Protein AF-A0A166NE15-F1 (afdb_monomer_lite)

Foldseek 3Di:
DDDDDDDDDDDPPPDPDDPPPPDDDPDDQQDADLDLFDDPSFDWDWGWQFDPDLPPQPDGPPVVVVVVVVVVCVVVVVLVVLLVVLVLLLQLLVVQVLVVCLQPQQFHFPDDDDPVCVCPVDPSSVVSVVLSVVLVVLVPRQWDKDWDWDWDDDPVRDTDDTGTTGIMIIGGDSSVVVSVVSSVVSVVVSVVSNPDDDDFDDDGCSPVVVVVVQQAPDDDSGWHWAWDDADPNATEIGIDNHHDPHHHDPPGHHDGDDPPVPPPPPDDDDD

pLDDT: mean 76.81, std 18.55, range [29.78, 95.56]

Radius of gyration: 33.88 Å; chains: 1; bounding box: 84×70×116 Å

Organism: NCBI:txid1759441

Structure (mmCIF, N/CA/C/O backbone):
data_AF-A0A166NE15-F1
#
_entry.id   AF-A0A166NE15-F1
#
loop_
_atom_site.group_PDB
_atom_site.id
_atom_site.type_symbol
_atom_site.label_atom_id
_atom_site.label_alt_id
_atom_site.label_comp_id
_atom_site.label_asym_id
_atom_site.label_entity_id
_atom_site.label_seq_id
_atom_site.pdbx_PDB_ins_code
_atom_site.Cartn_x
_atom_site.Cartn_y
_atom_site.Cartn_z
_atom_site.occupancy
_atom_site.B_iso_or_equiv
_atom_site.auth_seq_id
_atom_site.auth_comp_id
_atom_site.auth_asym_id
_atom_site.auth_atom_id
_atom_site.pdbx_PDB_model_num
ATOM 1 N N . MET A 1 1 ? 1.173 53.108 -58.299 1.00 41.22 1 MET A N 1
ATOM 2 C CA . MET A 1 1 ? 0.459 51.837 -58.051 1.00 41.22 1 MET A CA 1
ATOM 3 C C . MET A 1 1 ? 1.493 50.779 -57.718 1.00 41.22 1 MET A C 1
ATOM 5 O O . MET A 1 1 ? 2.132 50.255 -58.617 1.00 41.22 1 MET A O 1
ATOM 9 N N . GLY A 1 2 ? 1.741 50.571 -56.426 1.00 39.44 2 GLY A N 1
ATOM 10 C CA . GLY A 1 2 ? 2.617 49.519 -55.922 1.00 39.44 2 GLY A CA 1
ATOM 11 C C . GLY A 1 2 ? 1.769 48.364 -55.406 1.00 39.44 2 GLY A C 1
ATOM 12 O O . GLY A 1 2 ? 0.784 48.594 -54.709 1.00 39.44 2 GLY A O 1
ATOM 13 N N . CYS A 1 3 ? 2.145 47.138 -55.751 1.00 30.44 3 CYS A N 1
ATOM 14 C CA . CYS A 1 3 ? 1.613 45.934 -55.133 1.00 30.44 3 CYS A CA 1
ATOM 15 C C . CYS A 1 3 ? 2.811 45.075 -54.717 1.00 30.44 3 CYS A C 1
ATOM 17 O O . CYS A 1 3 ? 3.467 44.448 -55.545 1.00 30.44 3 CYS A O 1
ATOM 19 N N . HIS A 1 4 ? 3.150 45.146 -53.430 1.00 31.39 4 HIS A N 1
ATOM 20 C CA . HIS A 1 4 ? 4.149 44.294 -52.800 1.00 31.39 4 HIS A CA 1
ATOM 21 C C . HIS A 1 4 ? 3.554 42.897 -52.608 1.00 31.39 4 HIS A C 1
ATOM 23 O O . HIS A 1 4 ? 2.644 42.717 -51.802 1.00 31.39 4 HIS A O 1
ATOM 29 N N . HIS A 1 5 ? 4.091 41.900 -53.308 1.00 32.03 5 HIS A N 1
ATOM 30 C CA . HIS A 1 5 ? 3.808 40.500 -53.011 1.00 32.03 5 HIS A CA 1
ATOM 31 C C . HIS A 1 5 ? 4.787 40.021 -51.929 1.00 32.03 5 HIS A C 1
ATOM 33 O O . HIS A 1 5 ? 5.931 39.665 -52.208 1.00 32.03 5 HIS A O 1
ATOM 39 N N . LEU A 1 6 ? 4.340 40.046 -50.672 1.00 31.11 6 LEU A N 1
ATOM 40 C CA . LEU A 1 6 ? 5.010 39.380 -49.556 1.00 31.11 6 LEU A CA 1
ATOM 41 C C . LEU A 1 6 ? 4.942 37.864 -49.781 1.00 31.11 6 LEU A C 1
ATOM 43 O O . LEU A 1 6 ? 3.868 37.268 -49.711 1.00 31.11 6 LEU A O 1
ATOM 47 N N . ARG A 1 7 ? 6.083 37.234 -50.068 1.00 29.78 7 ARG A N 1
ATOM 48 C CA . ARG A 1 7 ? 6.221 35.774 -50.061 1.00 29.78 7 ARG A CA 1
ATOM 49 C C . ARG A 1 7 ? 6.724 35.372 -48.674 1.00 29.78 7 ARG A C 1
ATOM 51 O O . ARG A 1 7 ? 7.887 35.585 -48.352 1.00 29.78 7 ARG A O 1
ATOM 58 N N . VAL A 1 8 ? 5.830 34.834 -47.847 1.00 32.28 8 VAL A N 1
ATOM 59 C CA . VAL A 1 8 ? 6.178 34.223 -46.558 1.00 32.28 8 VAL A CA 1
ATOM 60 C C . VAL A 1 8 ? 7.017 32.980 -46.843 1.00 32.28 8 VAL A C 1
ATOM 62 O O . VAL A 1 8 ? 6.556 32.038 -47.486 1.00 32.28 8 VAL A O 1
ATOM 65 N N . GLN A 1 9 ? 8.274 33.004 -46.411 1.00 31.03 9 GLN A N 1
ATOM 66 C CA . GLN A 1 9 ? 9.197 31.884 -46.511 1.00 31.03 9 GLN A CA 1
ATOM 67 C C . GLN A 1 9 ? 9.068 31.076 -45.216 1.00 31.03 9 GLN A C 1
ATOM 69 O O . GLN A 1 9 ? 9.562 31.487 -44.169 1.00 31.03 9 GLN A O 1
ATOM 74 N N . TYR A 1 10 ? 8.345 29.956 -45.259 1.00 31.34 10 TYR A N 1
ATOM 75 C CA .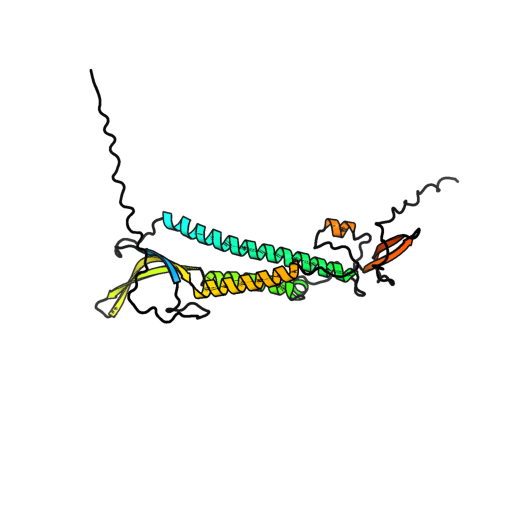 TYR A 1 10 ? 8.343 29.014 -44.141 1.00 31.34 10 TYR A CA 1
ATOM 76 C C . TYR A 1 10 ? 9.714 28.321 -44.076 1.00 31.34 10 TYR A C 1
ATOM 78 O O . TYR A 1 10 ? 10.215 27.895 -45.123 1.00 31.34 10 TYR A O 1
ATOM 86 N N . PRO A 1 11 ? 10.343 28.193 -42.893 1.00 34.75 11 PRO A N 1
ATOM 87 C CA . PRO A 1 11 ? 11.528 27.361 -42.761 1.00 34.75 11 PRO A CA 1
ATOM 88 C C . PRO A 1 11 ? 11.160 25.901 -43.072 1.00 34.75 11 PRO A C 1
ATOM 90 O O . PRO A 1 11 ? 10.039 25.476 -42.772 1.00 34.75 11 PRO A O 1
ATOM 93 N N . PRO A 1 12 ? 12.074 25.119 -43.670 1.00 33.84 12 PRO A N 1
ATOM 94 C CA . PRO A 1 12 ? 11.832 23.707 -43.911 1.00 33.84 12 PRO A CA 1
ATOM 95 C C . PRO A 1 12 ? 11.598 23.012 -42.569 1.00 33.84 12 PRO A C 1
ATOM 97 O O . PRO A 1 12 ? 12.418 23.093 -41.653 1.00 33.84 12 PRO A O 1
ATOM 100 N N . PHE A 1 13 ? 10.445 22.356 -42.467 1.00 37.16 13 PHE A N 1
ATOM 101 C CA . PHE A 1 13 ? 10.088 21.465 -41.375 1.00 37.16 13 PHE A CA 1
ATOM 102 C C . PHE A 1 13 ? 11.141 20.351 -41.345 1.00 37.16 13 PHE A C 1
ATOM 104 O O . PHE A 1 13 ? 11.135 19.460 -42.192 1.00 37.16 13 PHE A O 1
ATOM 111 N N . LYS A 1 14 ? 12.120 20.474 -40.442 1.00 41.56 14 LYS A N 1
ATOM 112 C CA . LYS A 1 14 ? 13.191 19.493 -40.271 1.00 41.56 14 LYS A CA 1
ATOM 113 C C . LYS A 1 14 ? 12.556 18.164 -39.879 1.00 41.56 14 LYS A C 1
ATOM 115 O O . LYS A 1 14 ? 11.815 18.095 -38.900 1.00 41.56 14 LYS A O 1
ATOM 120 N N . ASP A 1 15 ? 12.856 17.148 -40.676 1.00 40.56 15 ASP A N 1
ATOM 121 C CA . ASP A 1 15 ? 12.434 15.764 -40.534 1.00 40.56 15 ASP A CA 1
ATOM 122 C C . ASP A 1 15 ? 12.507 15.265 -39.083 1.00 40.56 15 ASP A C 1
ATOM 124 O O . ASP A 1 15 ? 13.563 14.883 -38.582 1.00 40.56 15 ASP A O 1
ATOM 128 N N . ILE A 1 16 ? 11.352 15.178 -38.421 1.00 40.50 16 ILE A N 1
ATOM 129 C CA . ILE A 1 16 ? 11.149 14.258 -37.299 1.00 40.50 16 ILE A CA 1
ATOM 130 C C . ILE A 1 16 ? 10.829 12.898 -37.927 1.00 40.50 16 ILE A C 1
ATOM 132 O O . ILE A 1 16 ? 9.686 12.448 -37.964 1.00 40.50 16 ILE A O 1
ATOM 136 N N . LYS A 1 17 ? 11.841 12.263 -38.515 1.00 46.00 17 LYS A N 1
ATOM 137 C CA . LYS A 1 17 ? 11.764 10.884 -38.996 1.00 46.00 17 LYS A CA 1
ATOM 138 C C . LYS A 1 17 ? 12.939 10.119 -38.427 1.00 46.00 17 LYS A C 1
ATOM 140 O O . LYS A 1 17 ? 14.023 10.162 -38.990 1.00 46.00 17 LYS A O 1
ATOM 145 N N . ASN A 1 18 ? 12.700 9.469 -37.292 1.00 38.56 18 ASN A N 1
ATOM 146 C CA . ASN A 1 18 ? 13.159 8.108 -37.002 1.00 38.56 18 ASN A CA 1
ATOM 147 C C . ASN A 1 18 ? 12.682 7.702 -35.602 1.00 38.56 18 ASN A C 1
ATOM 149 O O . ASN A 1 18 ? 13.460 7.592 -34.662 1.00 38.56 18 ASN A O 1
ATOM 153 N N . PHE A 1 19 ? 11.381 7.438 -35.466 1.00 37.22 19 PHE A N 1
ATOM 154 C CA . PHE A 1 19 ? 10.941 6.478 -34.458 1.00 37.22 19 PHE A CA 1
ATOM 155 C C . PHE A 1 19 ? 11.271 5.091 -35.016 1.00 37.22 19 PHE A C 1
ATOM 157 O O . PHE A 1 19 ? 10.469 4.502 -35.736 1.00 37.22 19 PHE A O 1
ATOM 164 N N . GLN A 1 20 ? 12.482 4.592 -34.766 1.00 38.88 20 GLN A N 1
ATOM 165 C CA . GLN A 1 20 ? 12.751 3.175 -34.983 1.00 38.88 20 GLN A CA 1
ATOM 166 C C . GLN A 1 20 ? 11.983 2.396 -33.918 1.00 38.88 20 GLN A C 1
ATOM 168 O O . GLN A 1 20 ? 12.320 2.426 -32.737 1.00 38.88 20 GLN A O 1
ATOM 173 N N . THR A 1 21 ? 10.926 1.704 -34.331 1.00 38.25 21 THR A N 1
ATOM 174 C CA . THR A 1 21 ? 10.329 0.642 -33.526 1.00 38.25 21 THR A CA 1
ATOM 175 C C . THR A 1 21 ? 11.347 -0.498 -33.480 1.00 38.25 21 THR A C 1
ATOM 177 O O . THR A 1 21 ? 11.481 -1.261 -34.434 1.00 38.25 21 THR A O 1
ATOM 180 N N . ILE A 1 22 ? 12.139 -0.572 -32.408 1.00 46.19 22 ILE A N 1
ATOM 181 C CA . ILE A 1 22 ? 13.074 -1.678 -32.186 1.00 46.19 22 ILE A CA 1
ATOM 182 C C . ILE A 1 22 ? 12.226 -2.904 -31.844 1.00 46.19 22 ILE A C 1
ATOM 184 O O . ILE A 1 22 ? 11.743 -3.044 -30.724 1.00 46.19 22 ILE A O 1
ATOM 188 N N . GLY A 1 23 ? 11.975 -3.758 -32.837 1.00 42.75 23 GLY A N 1
ATOM 189 C CA . GLY A 1 23 ? 11.167 -4.954 -32.626 1.00 42.75 23 GLY A CA 1
ATOM 190 C C . GLY A 1 23 ? 10.852 -5.776 -33.871 1.00 42.75 23 GLY A C 1
ATOM 191 O O . GLY A 1 23 ? 9.715 -6.199 -34.022 1.00 42.75 23 GLY A O 1
ATOM 192 N N . ILE A 1 24 ? 11.822 -6.026 -34.757 1.00 44.50 24 ILE A N 1
ATOM 193 C CA . ILE A 1 24 ? 11.747 -7.174 -35.680 1.00 44.50 24 ILE A CA 1
ATOM 194 C C . ILE A 1 24 ? 13.090 -7.906 -35.617 1.00 44.50 24 ILE A C 1
ATOM 196 O O . ILE A 1 24 ? 13.982 -7.690 -36.433 1.00 44.50 24 ILE A O 1
ATOM 200 N N . GLY A 1 25 ? 13.255 -8.735 -34.586 1.00 40.97 25 GLY A N 1
ATOM 201 C CA . GLY A 1 25 ? 14.350 -9.697 -34.500 1.00 40.97 25 GLY A CA 1
ATOM 202 C C . GLY A 1 25 ? 13.928 -11.014 -35.148 1.00 40.97 25 GLY A C 1
ATOM 203 O O . GLY A 1 25 ? 12.981 -11.643 -34.690 1.00 40.97 25 GLY A O 1
ATOM 204 N N . SER A 1 26 ? 14.630 -11.425 -36.206 1.00 44.19 26 SER A N 1
ATOM 205 C CA . SER A 1 26 ? 14.510 -12.750 -36.844 1.00 44.19 26 SER A CA 1
ATOM 206 C C . SER A 1 26 ? 15.280 -13.847 -36.083 1.00 44.19 26 SER A C 1
ATOM 208 O O . SER A 1 26 ? 15.365 -14.983 -36.551 1.00 44.19 26 SER A O 1
ATOM 210 N N . GLU A 1 27 ? 15.874 -13.521 -34.935 1.00 52.09 27 GLU A N 1
ATOM 211 C CA . GLU A 1 27 ? 16.570 -14.483 -34.086 1.00 52.09 27 GLU A CA 1
ATOM 212 C C . GLU A 1 27 ? 15.589 -15.151 -33.121 1.00 52.09 27 GLU A C 1
ATOM 214 O O . GLU A 1 27 ? 14.682 -14.511 -32.587 1.00 52.09 27 GLU A O 1
ATOM 219 N N . LYS A 1 28 ? 15.765 -16.461 -32.912 1.00 49.75 28 LYS A N 1
ATOM 220 C CA . LYS A 1 28 ? 15.014 -17.250 -31.931 1.00 49.75 28 LYS A CA 1
ATOM 221 C C . LYS A 1 28 ? 15.045 -16.496 -30.598 1.00 49.75 28 LYS A C 1
ATOM 223 O O . LYS A 1 28 ? 16.126 -16.339 -30.037 1.00 49.75 28 LYS A O 1
ATOM 228 N N . LEU A 1 29 ? 13.883 -16.020 -30.129 1.00 56.72 29 LEU A N 1
ATOM 229 C CA . LEU A 1 29 ? 13.749 -15.359 -28.828 1.00 56.72 29 LEU A CA 1
ATOM 230 C C . LEU A 1 29 ? 14.485 -16.214 -27.797 1.00 56.72 29 LEU A C 1
ATOM 232 O O . LEU A 1 29 ? 14.122 -17.374 -27.593 1.00 56.72 29 LEU A O 1
ATOM 236 N N . SER A 1 30 ? 15.551 -15.664 -27.217 1.00 60.66 30 SER A N 1
ATOM 237 C CA . SER A 1 30 ? 16.284 -16.305 -26.130 1.00 60.66 30 SER A CA 1
ATOM 238 C C . SER A 1 30 ? 15.288 -16.754 -25.065 1.00 60.66 30 SER A C 1
ATOM 240 O O . SER A 1 30 ? 14.350 -16.001 -24.772 1.00 60.66 30 SER A O 1
ATOM 242 N N . ASP A 1 31 ? 15.487 -17.951 -24.506 1.00 75.25 31 ASP A N 1
ATOM 243 C CA . ASP A 1 31 ? 14.602 -18.521 -23.489 1.00 75.25 31 ASP A CA 1
ATOM 244 C C . ASP A 1 31 ? 14.249 -17.455 -22.442 1.00 75.25 31 ASP A C 1
ATOM 246 O O . ASP A 1 31 ? 15.127 -16.829 -21.840 1.00 75.25 31 ASP A O 1
ATOM 250 N N . PHE A 1 32 ? 12.949 -17.189 -22.289 1.00 78.69 32 PHE A N 1
ATOM 251 C CA . PHE A 1 32 ? 12.449 -16.130 -21.420 1.00 78.69 32 PHE A CA 1
ATOM 252 C C . PHE A 1 32 ? 12.943 -16.359 -19.985 1.00 78.69 32 PHE A C 1
ATOM 254 O O . PHE A 1 32 ? 12.606 -17.361 -19.350 1.00 78.69 32 PHE A O 1
ATOM 261 N N . SER A 1 33 ? 13.732 -15.421 -19.456 1.00 84.94 33 SER A N 1
ATOM 262 C CA . SER A 1 33 ? 14.230 -15.496 -18.083 1.00 84.94 33 SER A CA 1
ATOM 263 C C . SER A 1 33 ? 13.167 -15.026 -17.090 1.00 84.94 33 SER A C 1
ATOM 265 O O . SER A 1 33 ? 12.806 -13.851 -17.052 1.00 84.94 33 SER A O 1
ATOM 267 N N . TRP A 1 34 ? 12.724 -15.944 -16.231 1.00 89.88 34 TRP A N 1
ATOM 268 C CA . TRP A 1 34 ? 11.891 -15.666 -15.054 1.00 89.88 34 TRP A CA 1
ATOM 269 C C . TRP A 1 34 ? 12.732 -15.378 -13.799 1.00 89.88 34 TRP A C 1
ATOM 271 O O . TRP A 1 34 ? 12.262 -15.539 -12.674 1.00 89.88 34 TRP A O 1
ATOM 281 N N . ALA A 1 35 ? 13.997 -14.975 -13.944 1.00 91.06 35 ALA A N 1
ATOM 282 C CA . ALA A 1 35 ? 14.812 -14.643 -12.781 1.00 91.06 35 ALA A CA 1
ATOM 283 C C . ALA A 1 35 ? 14.170 -13.507 -11.966 1.00 91.06 35 ALA A C 1
ATOM 285 O O . ALA A 1 35 ? 13.688 -12.520 -12.522 1.00 91.06 35 ALA A O 1
ATOM 286 N N . PHE A 1 36 ? 14.162 -13.656 -10.639 1.00 88.00 36 PHE A N 1
ATOM 287 C CA . PHE A 1 36 ? 13.587 -12.654 -9.738 1.00 88.00 36 PHE A CA 1
ATOM 288 C C . PHE A 1 36 ? 14.311 -11.308 -9.872 1.00 88.00 36 PHE A C 1
ATOM 290 O O . PHE A 1 36 ? 13.689 -10.273 -10.110 1.00 88.00 36 PHE A O 1
ATOM 297 N N . VAL A 1 37 ? 15.645 -11.346 -9.814 1.00 89.94 37 VAL A N 1
ATOM 298 C CA . VAL A 1 37 ? 16.507 -10.200 -10.118 1.00 89.94 37 VAL A CA 1
ATOM 299 C C . VAL A 1 37 ? 16.803 -10.182 -11.623 1.00 89.94 37 VAL A C 1
ATOM 301 O O . VAL A 1 37 ? 17.148 -11.236 -12.169 1.00 89.94 37 VAL A O 1
ATOM 304 N N . PRO A 1 38 ? 16.702 -9.020 -12.296 1.00 87.62 38 PRO A N 1
ATOM 305 C CA . PRO A 1 38 ? 17.027 -8.902 -13.712 1.00 87.62 38 PRO A CA 1
ATOM 306 C C . PRO A 1 38 ? 18.427 -9.423 -14.057 1.00 87.62 38 PRO A C 1
ATOM 308 O O . PRO A 1 38 ? 19.406 -9.121 -13.378 1.00 87.62 38 PRO A O 1
ATOM 311 N N . ASN A 1 39 ? 18.522 -10.157 -15.161 1.00 87.31 39 ASN A N 1
ATOM 312 C CA . ASN A 1 39 ? 19.772 -10.626 -15.757 1.00 87.31 39 ASN A CA 1
ATOM 313 C C . ASN A 1 39 ? 19.802 -10.340 -17.269 1.00 87.31 39 ASN A C 1
ATOM 315 O O . ASN A 1 39 ? 18.838 -9.815 -17.827 1.00 87.31 39 ASN A O 1
ATOM 319 N N . LEU A 1 40 ? 20.903 -10.697 -17.937 1.00 82.25 40 LEU A N 1
ATOM 320 C CA . LEU A 1 40 ? 21.110 -10.433 -19.370 1.00 82.25 40 LEU A CA 1
ATOM 321 C C . LEU A 1 40 ? 20.039 -11.060 -20.283 1.00 82.25 40 LEU A C 1
ATOM 323 O O . LEU A 1 40 ? 19.785 -10.535 -21.358 1.00 82.25 40 LEU A O 1
ATOM 327 N N . ASN A 1 41 ? 19.374 -12.129 -19.836 1.00 83.50 41 ASN A N 1
ATOM 328 C CA . ASN A 1 41 ? 18.333 -12.833 -20.596 1.00 83.50 41 ASN A CA 1
ATOM 329 C C . ASN A 1 41 ? 16.911 -12.351 -20.248 1.00 83.50 41 ASN A C 1
ATOM 331 O O . ASN A 1 41 ? 15.917 -12.951 -20.660 1.00 83.50 41 ASN A O 1
ATOM 335 N N . THR A 1 42 ? 16.784 -11.312 -19.419 1.00 85.25 42 THR A N 1
ATOM 336 C CA . THR A 1 42 ? 15.482 -10.776 -19.006 1.00 85.25 42 THR A CA 1
ATOM 337 C C . THR A 1 42 ? 14.902 -9.915 -20.117 1.00 85.25 42 THR A C 1
ATOM 339 O O . THR A 1 42 ? 15.476 -8.886 -20.468 1.00 85.25 42 THR A O 1
ATOM 342 N N . GLN A 1 43 ? 13.737 -10.309 -20.632 1.00 87.00 43 GLN A N 1
ATOM 343 C CA . GLN A 1 43 ? 13.043 -9.535 -21.656 1.00 87.00 43 GLN A CA 1
ATOM 344 C C . GLN A 1 43 ? 12.529 -8.207 -21.093 1.00 87.00 43 GLN A C 1
ATOM 346 O O . GLN A 1 43 ? 12.003 -8.134 -19.976 1.00 87.00 43 GLN A O 1
ATOM 351 N N . ALA A 1 44 ? 12.668 -7.157 -21.894 1.00 88.50 44 ALA A N 1
ATOM 352 C CA . ALA A 1 44 ? 12.183 -5.830 -21.575 1.00 88.50 44 ALA A CA 1
ATOM 353 C C . ALA A 1 44 ? 11.512 -5.202 -22.794 1.00 88.50 44 ALA A C 1
ATOM 355 O O . ALA A 1 44 ? 11.943 -5.394 -23.929 1.00 88.50 44 ALA A O 1
ATOM 356 N N . PHE A 1 45 ? 10.466 -4.430 -22.534 1.00 88.44 45 PHE A N 1
ATOM 357 C CA . PHE A 1 45 ? 9.879 -3.507 -23.491 1.00 88.44 45 PHE A CA 1
ATOM 358 C C . PHE A 1 45 ? 10.393 -2.108 -23.172 1.00 88.44 45 PHE A C 1
ATOM 360 O O . PHE A 1 45 ? 10.385 -1.707 -22.010 1.00 88.44 45 PHE A O 1
ATOM 367 N N . GLY A 1 46 ? 10.840 -1.351 -24.167 1.00 85.31 46 GLY A N 1
ATOM 368 C CA . GLY A 1 46 ? 11.422 -0.051 -23.884 1.00 85.31 46 GLY A CA 1
ATOM 369 C C . GLY A 1 46 ? 11.549 0.868 -25.077 1.00 85.31 46 GLY A C 1
ATOM 370 O O . GLY A 1 46 ? 11.328 0.482 -26.222 1.00 85.31 46 GLY A O 1
ATOM 371 N N . VAL A 1 47 ? 11.911 2.108 -24.770 1.00 84.50 47 VAL A N 1
ATOM 372 C CA . VAL A 1 47 ? 12.206 3.148 -25.754 1.00 84.50 47 VAL A CA 1
ATOM 373 C C . VAL A 1 47 ? 13.679 3.505 -25.631 1.00 84.50 47 VAL A C 1
ATOM 375 O O . VAL A 1 47 ? 14.152 3.828 -24.538 1.00 84.50 47 VAL A O 1
ATOM 378 N N . ALA A 1 48 ? 14.386 3.451 -26.756 1.00 83.12 48 ALA A N 1
ATOM 379 C CA . ALA A 1 48 ? 15.789 3.819 -26.858 1.00 83.12 48 ALA A CA 1
ATOM 380 C C . ALA A 1 48 ? 15.929 5.186 -27.537 1.00 83.12 48 ALA A C 1
ATOM 382 O O . ALA A 1 48 ? 15.346 5.431 -28.594 1.00 83.12 48 ALA A O 1
ATOM 383 N N . TYR A 1 49 ? 16.728 6.064 -26.941 1.00 80.56 49 TYR A N 1
ATOM 384 C CA . TYR A 1 49 ? 17.114 7.359 -27.492 1.00 80.56 49 TYR A CA 1
ATOM 385 C C . TYR A 1 49 ? 18.610 7.309 -27.808 1.00 80.56 49 TYR A C 1
ATOM 387 O O . TYR A 1 49 ? 19.428 7.638 -26.949 1.00 80.56 49 TYR A O 1
ATOM 395 N N . LEU A 1 50 ? 18.962 6.841 -29.011 1.00 77.81 50 LEU A N 1
ATOM 396 C CA . LEU A 1 50 ? 20.347 6.610 -29.443 1.00 77.81 50 LEU A CA 1
ATOM 397 C C . LEU A 1 50 ? 20.800 7.656 -30.472 1.00 77.81 50 LEU A C 1
ATOM 399 O O . LEU A 1 50 ? 20.021 8.040 -31.347 1.00 77.81 50 LEU A O 1
ATOM 403 N N . THR A 1 51 ? 22.064 8.085 -30.401 1.00 74.75 51 THR A N 1
ATOM 404 C CA . THR A 1 51 ? 22.698 8.876 -31.470 1.00 74.75 51 THR A CA 1
ATOM 405 C C . THR A 1 51 ? 23.257 7.974 -32.572 1.00 74.75 51 THR A C 1
ATOM 407 O O . THR A 1 51 ? 23.797 6.900 -32.308 1.00 74.75 51 THR A O 1
ATOM 410 N N . THR A 1 52 ? 23.176 8.427 -33.824 1.00 68.12 52 THR A N 1
ATOM 411 C CA . THR A 1 52 ? 23.805 7.766 -34.979 1.00 68.12 52 THR A CA 1
ATOM 412 C C . THR A 1 52 ? 25.280 8.143 -35.150 1.00 68.12 52 THR A C 1
ATOM 414 O O . THR A 1 52 ? 25.983 7.512 -35.941 1.00 68.12 52 THR A O 1
ATOM 417 N N . HIS A 1 53 ? 25.772 9.151 -34.418 1.00 64.12 53 HIS A N 1
ATOM 418 C CA . HIS A 1 53 ? 27.136 9.672 -34.540 1.00 64.12 53 HIS A CA 1
ATOM 419 C C . HIS A 1 53 ? 27.875 9.625 -33.191 1.00 64.12 53 HIS A C 1
ATOM 421 O O . HIS A 1 53 ? 27.818 10.579 -32.424 1.00 64.12 53 HIS A O 1
ATOM 427 N N . PRO A 1 54 ? 28.631 8.547 -32.901 1.00 57.72 54 PRO A N 1
ATOM 428 C CA . PRO A 1 54 ? 29.292 8.335 -31.604 1.00 57.72 54 PRO A CA 1
ATOM 429 C C . PRO A 1 54 ? 30.474 9.281 -31.318 1.00 57.72 54 PRO A C 1
ATOM 431 O O . PRO A 1 54 ? 31.091 9.176 -30.262 1.00 57.72 54 PRO A O 1
ATOM 434 N N . LYS A 1 55 ? 30.831 10.163 -32.264 1.00 56.38 55 LYS A N 1
ATOM 435 C CA . LYS A 1 55 ? 31.899 11.171 -32.119 1.00 56.38 55 LYS A CA 1
ATOM 436 C C . LYS A 1 55 ? 31.376 12.577 -31.826 1.00 56.38 55 LYS A C 1
ATOM 438 O O . LYS A 1 55 ? 32.167 13.438 -31.462 1.00 56.38 55 LYS A O 1
ATOM 443 N N . GLU A 1 56 ? 30.082 12.812 -32.012 1.00 56.78 56 GLU A N 1
ATOM 444 C CA . GLU A 1 56 ? 29.437 14.034 -31.544 1.00 56.78 56 GLU A CA 1
ATOM 445 C C . GLU A 1 56 ? 28.977 13.768 -30.116 1.00 56.78 56 GLU A C 1
ATOM 447 O O . GLU A 1 56 ? 28.479 12.678 -29.830 1.00 56.78 56 GLU A O 1
ATOM 452 N N . GLU A 1 57 ? 29.198 14.717 -29.204 1.00 55.03 57 GLU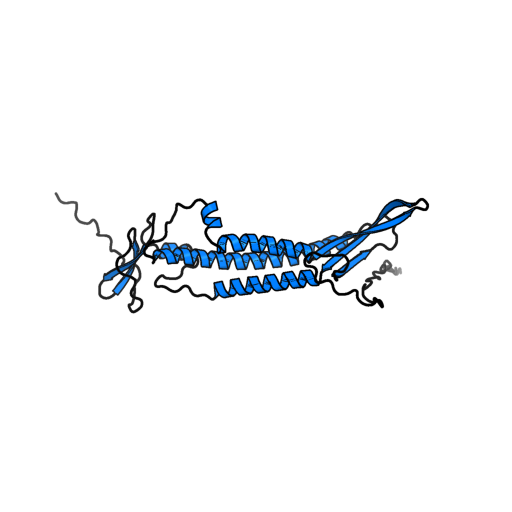 A N 1
ATOM 453 C CA . GLU A 1 57 ? 28.727 14.606 -27.825 1.00 55.03 57 GLU A CA 1
ATOM 454 C C . GLU A 1 57 ? 27.240 14.253 -27.851 1.00 55.03 57 GLU A C 1
ATOM 456 O O . GLU A 1 57 ? 26.402 15.071 -28.238 1.00 55.03 57 GLU A O 1
ATOM 461 N N . ALA A 1 58 ? 26.925 13.002 -27.509 1.00 53.53 58 ALA A N 1
ATOM 462 C CA . ALA A 1 58 ? 25.572 12.482 -27.509 1.00 53.53 58 ALA A CA 1
ATOM 463 C C . ALA A 1 58 ? 24.794 13.167 -26.383 1.00 53.53 58 ALA A C 1
ATOM 465 O O . ALA A 1 58 ? 24.615 12.639 -25.290 1.00 53.53 58 ALA A O 1
ATOM 466 N N . SER A 1 59 ? 24.367 14.398 -26.627 1.00 57.78 59 SER A N 1
ATOM 467 C CA . SER A 1 59 ? 23.407 15.076 -25.783 1.00 57.78 59 SER A CA 1
ATOM 468 C C . SER A 1 59 ? 22.048 14.469 -26.093 1.00 57.78 59 SER A C 1
ATOM 470 O O . SER A 1 59 ? 21.629 14.380 -27.249 1.00 57.78 59 SER A O 1
ATOM 472 N N . LEU A 1 60 ? 21.349 14.001 -25.056 1.00 61.38 60 LEU A N 1
ATOM 473 C CA . LEU A 1 60 ? 19.934 13.699 -25.223 1.00 61.38 60 LEU A CA 1
ATOM 474 C C . LEU A 1 60 ? 19.237 14.936 -25.789 1.00 61.38 60 LEU A C 1
ATOM 476 O O . LEU A 1 60 ? 19.593 16.058 -25.406 1.00 61.38 60 LEU A O 1
ATOM 480 N N . PRO A 1 61 ? 18.176 14.764 -26.594 1.00 66.56 61 PRO A N 1
ATOM 481 C CA . PRO A 1 61 ? 17.229 15.844 -26.776 1.00 66.56 61 PRO A CA 1
ATOM 482 C C . PRO A 1 61 ? 16.800 16.280 -25.374 1.00 66.56 61 PRO A C 1
ATOM 484 O O . PRO A 1 61 ? 16.192 15.497 -24.646 1.00 66.56 61 PRO A O 1
ATOM 487 N N . ILE A 1 62 ? 17.131 17.509 -24.970 1.00 71.88 62 ILE A N 1
ATOM 488 C CA . ILE A 1 62 ? 16.763 18.066 -23.655 1.00 71.88 62 ILE A CA 1
ATOM 489 C C . ILE A 1 62 ? 15.254 17.875 -23.396 1.00 71.88 62 ILE A C 1
ATOM 491 O O . ILE A 1 62 ? 14.829 17.674 -22.263 1.00 71.88 62 ILE A O 1
ATOM 495 N N . ALA A 1 63 ? 14.458 17.836 -24.468 1.00 72.69 63 ALA A N 1
ATOM 496 C CA . ALA A 1 63 ? 13.026 17.568 -24.465 1.00 72.69 63 ALA A CA 1
ATOM 497 C C . ALA A 1 63 ? 12.600 16.141 -24.041 1.00 72.69 63 ALA A C 1
ATOM 499 O O . ALA A 1 63 ? 11.455 15.965 -23.632 1.00 72.69 63 ALA A O 1
ATOM 500 N N . ALA A 1 64 ? 13.467 15.123 -24.108 1.00 77.31 64 ALA A N 1
ATOM 501 C CA . ALA A 1 64 ? 13.122 13.744 -23.735 1.00 77.31 64 ALA A CA 1
ATOM 502 C C . ALA A 1 64 ? 13.077 13.540 -22.210 1.00 77.31 64 ALA A C 1
ATOM 504 O O . ALA A 1 64 ? 12.240 12.792 -21.705 1.00 77.31 64 ALA A O 1
ATOM 505 N N . TRP A 1 65 ? 13.932 14.245 -21.464 1.00 82.06 65 TRP A N 1
ATOM 506 C CA . TRP A 1 65 ? 14.009 14.141 -20.004 1.00 82.06 65 TRP A CA 1
ATOM 507 C C . TRP A 1 65 ? 12.698 14.483 -19.287 1.00 82.06 65 TRP A C 1
ATOM 509 O O . TRP A 1 65 ? 12.271 13.676 -18.460 1.00 82.06 65 TRP A O 1
ATOM 519 N N . PRO A 1 66 ? 12.014 15.602 -19.604 1.00 88.44 66 PRO A N 1
ATOM 520 C CA . PRO A 1 66 ? 10.712 15.903 -19.021 1.00 88.44 66 PRO A CA 1
ATOM 521 C C . PRO A 1 66 ? 9.691 14.780 -19.208 1.00 88.44 66 PRO A C 1
ATOM 523 O O . PRO A 1 66 ? 8.973 14.458 -18.267 1.00 88.44 66 PRO A O 1
ATOM 526 N N . LEU A 1 67 ? 9.650 14.149 -20.388 1.00 85.38 67 LEU A N 1
ATOM 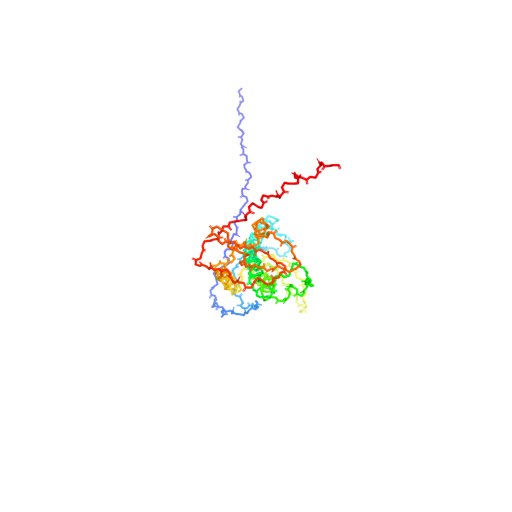527 C CA . LEU A 1 67 ? 8.712 13.061 -20.666 1.00 85.38 67 LEU A CA 1
ATOM 528 C C . LEU A 1 67 ? 9.044 11.804 -19.852 1.00 85.38 67 LEU A C 1
ATOM 530 O O . LEU A 1 67 ? 8.148 11.210 -19.256 1.00 85.38 67 LEU A O 1
ATOM 534 N N . ILE A 1 68 ? 10.322 11.417 -19.791 1.00 86.19 68 ILE A N 1
ATOM 535 C CA . ILE A 1 68 ? 10.774 10.270 -18.989 1.00 86.19 68 ILE A CA 1
ATOM 536 C C . ILE A 1 68 ? 10.429 10.506 -17.516 1.00 86.19 68 ILE A C 1
ATOM 538 O O . ILE A 1 68 ? 9.761 9.677 -16.900 1.00 86.19 68 ILE A O 1
ATOM 542 N N . LEU A 1 69 ? 10.811 11.661 -16.967 1.00 89.94 69 LEU A N 1
ATOM 543 C CA . LEU A 1 69 ? 10.511 12.020 -15.582 1.00 89.94 69 LEU A CA 1
ATOM 544 C C . LEU A 1 69 ? 9.007 12.052 -15.322 1.00 89.94 69 LEU A C 1
ATOM 546 O O . LEU A 1 69 ? 8.567 11.563 -14.288 1.00 89.94 69 LEU A O 1
ATOM 550 N N . PHE A 1 70 ? 8.208 12.565 -16.257 1.00 89.75 70 PHE A N 1
ATOM 551 C CA . PHE A 1 70 ? 6.756 12.572 -16.133 1.00 89.75 70 PHE A CA 1
ATOM 552 C C . PHE A 1 70 ? 6.176 11.157 -16.026 1.00 89.75 70 PHE A C 1
ATOM 554 O O . PHE A 1 70 ? 5.378 10.898 -15.127 1.00 89.75 70 PHE A O 1
ATOM 561 N N . VAL A 1 71 ? 6.606 10.220 -16.876 1.00 88.44 71 VAL A N 1
ATOM 562 C CA . VAL A 1 71 ? 6.152 8.819 -16.819 1.00 88.44 71 VAL A CA 1
ATOM 563 C C . VAL A 1 71 ? 6.560 8.154 -15.500 1.00 88.44 71 VAL A C 1
ATOM 565 O O . VAL A 1 71 ? 5.738 7.483 -14.870 1.00 88.44 71 VAL A O 1
ATOM 568 N N . PHE A 1 72 ? 7.795 8.372 -15.038 1.00 90.94 72 PHE A N 1
ATOM 569 C CA . PHE A 1 72 ? 8.255 7.870 -13.738 1.00 90.94 72 PHE A CA 1
ATOM 570 C C . PHE A 1 72 ? 7.461 8.474 -12.579 1.00 90.94 72 PHE A C 1
ATOM 572 O O . PHE A 1 72 ? 6.996 7.741 -11.713 1.00 90.94 72 PHE A O 1
ATOM 579 N N . MET A 1 73 ? 7.233 9.787 -12.582 1.00 94.19 73 MET A N 1
ATOM 580 C CA . MET A 1 73 ? 6.421 10.449 -11.562 1.00 94.19 73 MET A CA 1
ATOM 581 C C . MET A 1 73 ? 4.984 9.931 -11.565 1.00 94.19 73 MET A C 1
ATOM 583 O O . MET A 1 73 ? 4.442 9.654 -10.499 1.00 94.19 73 MET A O 1
ATOM 587 N N . ALA A 1 74 ? 4.363 9.760 -12.732 1.00 93.56 74 ALA A N 1
ATOM 588 C CA . ALA A 1 74 ? 2.992 9.267 -12.841 1.00 93.56 74 ALA A CA 1
ATOM 589 C C . ALA A 1 74 ? 2.862 7.833 -12.300 1.00 93.56 74 ALA A C 1
ATOM 591 O O . ALA A 1 74 ? 1.973 7.537 -11.505 1.00 93.56 74 ALA A O 1
ATOM 592 N N . THR A 1 75 ? 3.786 6.949 -12.672 1.00 91.88 75 THR A N 1
ATOM 593 C CA . THR A 1 75 ? 3.782 5.552 -12.212 1.00 91.88 75 THR A CA 1
ATOM 594 C C . THR A 1 75 ? 4.140 5.425 -10.729 1.00 91.88 75 THR A C 1
ATOM 596 O O . THR A 1 75 ? 3.433 4.746 -9.983 1.00 91.88 75 THR A O 1
ATOM 599 N N . GLN A 1 76 ? 5.178 6.127 -10.268 1.00 93.38 76 GLN A N 1
ATOM 600 C CA . GLN A 1 76 ? 5.581 6.145 -8.862 1.00 93.38 76 GLN A CA 1
ATOM 601 C C . GLN A 1 76 ? 4.502 6.766 -7.969 1.00 93.38 76 GLN A C 1
ATOM 603 O O . GLN A 1 76 ? 4.219 6.226 -6.903 1.00 93.38 76 GLN A O 1
ATOM 608 N N . SER A 1 77 ? 3.869 7.865 -8.390 1.00 95.50 77 SER A N 1
ATOM 609 C CA . SER A 1 77 ? 2.778 8.486 -7.628 1.00 95.50 77 SER A CA 1
ATOM 610 C C . SER A 1 77 ? 1.554 7.581 -7.544 1.00 95.50 77 SER A C 1
ATOM 612 O O . SER A 1 77 ? 1.000 7.447 -6.458 1.00 95.50 77 SER A O 1
ATOM 614 N N . GLY A 1 78 ? 1.181 6.896 -8.631 1.00 94.44 78 GLY A N 1
ATOM 615 C CA . GLY A 1 78 ? 0.104 5.906 -8.616 1.00 94.44 78 GLY A CA 1
ATOM 616 C C . GLY A 1 78 ? 0.362 4.776 -7.616 1.00 94.44 78 GLY A C 1
ATOM 617 O O . GLY A 1 78 ? -0.508 4.460 -6.803 1.00 94.44 78 GLY A O 1
ATOM 618 N N . LEU A 1 79 ? 1.579 4.219 -7.615 1.00 94.81 79 LEU A N 1
ATOM 619 C CA . LEU A 1 79 ? 1.992 3.201 -6.646 1.00 94.81 79 LEU A CA 1
ATOM 620 C C . LEU A 1 79 ? 1.922 3.728 -5.204 1.00 94.81 79 LEU A C 1
ATOM 622 O O . LEU A 1 79 ? 1.300 3.104 -4.345 1.00 94.81 79 LEU A O 1
ATOM 626 N N . THR A 1 80 ? 2.526 4.888 -4.945 1.00 94.44 80 THR A N 1
ATOM 627 C CA . THR A 1 80 ? 2.535 5.530 -3.624 1.00 94.44 80 THR A CA 1
ATOM 628 C C . THR A 1 80 ? 1.116 5.792 -3.121 1.00 94.44 80 THR A C 1
ATOM 630 O O . THR A 1 80 ? 0.789 5.459 -1.982 1.00 94.44 80 THR A O 1
ATOM 633 N N . LEU A 1 81 ? 0.250 6.339 -3.974 1.00 93.69 81 LEU A N 1
ATOM 634 C CA . LEU A 1 81 ? -1.132 6.662 -3.637 1.00 93.69 81 LEU A CA 1
ATOM 635 C C . LEU A 1 81 ? -1.928 5.405 -3.263 1.00 93.69 81 LEU A C 1
ATOM 637 O O . LEU A 1 81 ? -2.582 5.384 -2.221 1.00 93.69 81 LEU A O 1
ATOM 641 N N . ALA A 1 82 ? -1.831 4.339 -4.063 1.00 91.69 82 ALA A N 1
ATOM 642 C CA . ALA A 1 82 ? -2.503 3.071 -3.778 1.00 91.69 82 ALA A CA 1
ATOM 643 C C . ALA A 1 82 ? -2.065 2.480 -2.426 1.00 91.69 82 ALA A C 1
ATOM 645 O O . ALA A 1 82 ? -2.901 2.058 -1.622 1.00 91.69 82 ALA A O 1
ATOM 646 N N . LEU A 1 83 ? -0.761 2.504 -2.139 1.00 92.06 83 LEU A N 1
ATOM 647 C CA . LEU A 1 83 ? -0.216 2.020 -0.871 1.00 92.06 83 LEU A CA 1
ATOM 648 C C . LEU A 1 83 ? -0.658 2.878 0.327 1.00 92.06 83 LEU A C 1
ATOM 650 O O . LEU A 1 83 ? -0.897 2.329 1.403 1.00 92.06 83 LEU A O 1
ATOM 654 N N . HIS A 1 84 ? -0.806 4.196 0.159 1.00 92.94 84 HIS A N 1
ATOM 655 C CA . HIS A 1 84 ? -1.328 5.081 1.207 1.00 92.94 84 HIS A CA 1
ATOM 656 C C . HIS A 1 84 ? -2.817 4.872 1.485 1.00 92.94 84 HIS A C 1
ATOM 658 O O . HIS A 1 84 ? -3.217 4.873 2.648 1.00 92.94 84 HIS A O 1
ATOM 664 N N . TYR A 1 85 ? -3.639 4.631 0.462 1.00 91.88 85 TYR A N 1
ATOM 665 C CA . TYR A 1 85 ? -5.039 4.263 0.690 1.00 91.88 85 TYR A CA 1
ATOM 666 C C . TYR A 1 85 ? -5.157 2.959 1.483 1.00 91.88 85 TYR A C 1
ATOM 668 O O . TYR A 1 85 ? -5.942 2.875 2.427 1.00 91.88 85 TYR A O 1
ATOM 676 N N . CYS A 1 86 ? -4.333 1.960 1.159 1.00 90.88 86 CYS A N 1
ATOM 677 C CA . CYS A 1 86 ? -4.308 0.710 1.915 1.00 90.88 86 CYS A CA 1
ATOM 678 C C . CYS A 1 86 ? -3.843 0.919 3.364 1.00 90.88 86 CYS A C 1
ATOM 680 O O . CYS A 1 86 ? -4.409 0.338 4.288 1.00 90.88 86 CYS A O 1
ATOM 682 N N . GLU A 1 87 ? -2.843 1.777 3.581 1.00 90.69 87 GLU A N 1
ATOM 683 C CA . GLU A 1 87 ? -2.409 2.183 4.919 1.00 90.69 87 GLU A CA 1
ATOM 684 C C . GLU A 1 87 ? -3.534 2.846 5.714 1.00 90.69 87 GLU A C 1
ATOM 686 O O . GLU A 1 87 ? -3.734 2.492 6.873 1.00 90.69 87 GLU A O 1
ATOM 691 N N . ALA A 1 88 ? -4.300 3.754 5.107 1.00 91.12 88 ALA A N 1
ATOM 692 C CA . ALA A 1 88 ? -5.431 4.394 5.772 1.00 91.12 88 ALA A CA 1
ATOM 693 C C . ALA A 1 88 ? -6.484 3.364 6.224 1.00 91.12 88 ALA A C 1
ATOM 695 O O . ALA A 1 88 ? -6.947 3.410 7.364 1.00 91.12 88 ALA A O 1
ATOM 696 N N . ILE A 1 89 ? -6.810 2.379 5.380 1.00 91.06 89 ILE A N 1
ATOM 697 C CA . ILE A 1 89 ? -7.729 1.278 5.723 1.00 91.06 89 ILE A CA 1
ATOM 698 C C . ILE A 1 89 ? -7.171 0.422 6.872 1.00 91.06 89 ILE A C 1
ATOM 700 O O . ILE A 1 89 ? -7.875 0.083 7.825 1.00 91.06 89 ILE A O 1
ATOM 704 N N . ILE A 1 90 ? -5.892 0.054 6.813 1.00 89.81 90 ILE A N 1
ATOM 705 C CA . ILE A 1 90 ? -5.281 -0.787 7.849 1.00 89.81 90 ILE A CA 1
ATOM 706 C C . ILE A 1 90 ? -5.189 -0.032 9.184 1.00 89.81 90 ILE A C 1
ATOM 708 O O . ILE A 1 90 ? -5.454 -0.626 10.229 1.00 89.81 90 ILE A O 1
ATOM 712 N N . ASN A 1 91 ? -4.884 1.267 9.163 1.00 89.00 91 ASN A N 1
ATOM 713 C CA . ASN A 1 91 ? -4.837 2.102 10.363 1.00 89.00 91 ASN A CA 1
ATOM 714 C C . ASN A 1 91 ? -6.226 2.274 10.989 1.00 89.00 91 ASN A C 1
ATOM 716 O O . ASN A 1 91 ? -6.391 1.982 12.167 1.00 89.00 91 ASN A O 1
ATOM 720 N N . THR A 1 92 ? -7.242 2.636 10.202 1.00 90.75 92 THR A N 1
ATOM 721 C CA . THR A 1 92 ? -8.623 2.796 10.704 1.00 90.75 92 THR A CA 1
ATOM 722 C C . THR A 1 92 ? -9.186 1.496 11.285 1.00 90.75 92 THR A C 1
ATOM 724 O O . THR A 1 92 ? -9.796 1.502 12.353 1.00 90.75 92 THR A O 1
ATOM 727 N N . THR A 1 93 ? -8.929 0.349 10.647 1.00 89.88 93 THR A N 1
ATOM 728 C CA . THR A 1 93 ? -9.345 -0.959 11.188 1.00 89.88 93 THR A CA 1
ATOM 729 C C . THR A 1 93 ? -8.551 -1.381 12.423 1.00 89.88 93 THR A C 1
ATOM 731 O O . THR A 1 93 ? -9.091 -2.069 13.287 1.00 89.88 93 THR A O 1
ATOM 734 N N . ARG A 1 94 ? -7.279 -0.988 12.542 1.00 87.94 94 ARG A N 1
ATOM 735 C CA . ARG A 1 94 ? -6.488 -1.199 13.762 1.00 87.94 94 ARG A CA 1
ATOM 736 C C . ARG A 1 94 ? -7.026 -0.355 14.911 1.00 87.94 94 ARG A C 1
ATOM 738 O O . ARG A 1 94 ? -7.172 -0.872 16.013 1.00 87.94 94 ARG A O 1
ATOM 745 N N . ASP A 1 95 ? -7.318 0.912 14.659 1.00 88.50 95 ASP A N 1
ATOM 746 C CA . ASP A 1 95 ? -7.827 1.822 15.680 1.00 88.50 95 ASP A CA 1
ATOM 747 C C . ASP A 1 95 ? -9.213 1.358 16.160 1.00 88.50 95 ASP A C 1
ATOM 749 O O . ASP A 1 95 ? -9.471 1.328 17.361 1.00 88.50 95 ASP A O 1
ATOM 753 N N . GLU A 1 96 ? -10.048 0.834 15.255 1.00 91.25 96 GLU A N 1
ATOM 754 C CA . GLU A 1 96 ? -11.281 0.126 15.616 1.00 91.25 96 GLU A CA 1
ATOM 755 C C . GLU A 1 96 ? -11.007 -1.103 16.496 1.00 91.25 96 GLU A C 1
ATOM 757 O O . GLU A 1 96 ? -11.663 -1.290 17.512 1.00 91.25 96 GLU A O 1
ATOM 762 N N . GLN A 1 97 ? -10.017 -1.942 16.175 1.00 88.38 97 GLN A N 1
ATOM 763 C CA . GLN A 1 97 ? -9.670 -3.091 17.024 1.00 88.38 97 GLN A CA 1
ATOM 764 C C . GLN A 1 97 ? -9.193 -2.686 18.421 1.00 88.38 97 GLN A C 1
ATOM 766 O O . GLN A 1 97 ? -9.466 -3.402 19.382 1.00 88.38 97 GLN A O 1
ATOM 771 N N . VAL A 1 98 ? -8.475 -1.568 18.541 1.00 88.44 98 VAL A N 1
ATOM 772 C CA . VAL A 1 98 ? -8.073 -1.000 19.834 1.00 88.44 98 VAL A CA 1
ATOM 773 C C . VAL A 1 98 ? -9.310 -0.528 20.592 1.00 88.44 98 VAL A C 1
ATOM 775 O O . VAL A 1 98 ? -9.493 -0.919 21.741 1.00 88.44 98 VAL A O 1
ATOM 778 N N . TRP A 1 99 ? -10.214 0.201 19.936 1.00 90.88 99 TRP A N 1
ATOM 779 C CA . TRP A 1 99 ? -11.502 0.586 20.515 1.00 90.88 99 TRP A CA 1
ATOM 780 C C . TRP A 1 99 ? -12.301 -0.629 21.015 1.00 90.88 99 TRP A C 1
ATOM 782 O O . TRP A 1 99 ? -12.821 -0.629 22.136 1.00 90.88 99 TRP A O 1
ATOM 792 N N . ARG A 1 100 ? -12.297 -1.730 20.255 1.00 89.50 100 ARG A N 1
ATOM 793 C CA . ARG A 1 100 ? -12.973 -2.975 20.645 1.00 89.50 100 ARG A CA 1
ATOM 794 C C . ARG A 1 100 ? -12.426 -3.634 21.910 1.00 89.50 100 ARG A C 1
ATOM 796 O O . ARG A 1 100 ? -13.136 -4.398 22.561 1.00 89.50 100 ARG A O 1
ATOM 803 N N . GLN A 1 101 ? -11.187 -3.335 22.298 1.00 89.19 101 GLN A N 1
ATOM 804 C CA . GLN A 1 101 ? -10.612 -3.862 23.539 1.00 89.19 101 GLN A CA 1
ATOM 805 C C . GLN A 1 101 ? -11.261 -3.256 24.782 1.00 89.19 101 GLN A C 1
ATOM 807 O O . GLN A 1 101 ? -11.224 -3.900 25.831 1.00 89.19 101 GLN A O 1
ATOM 812 N N . ALA A 1 102 ? -11.904 -2.088 24.680 1.00 89.88 102 ALA A N 1
ATOM 813 C CA . ALA A 1 102 ? -12.606 -1.507 25.818 1.00 89.88 102 ALA A CA 1
ATOM 814 C C . ALA A 1 102 ? -13.779 -2.393 26.285 1.00 89.88 102 ALA A C 1
ATOM 816 O O . ALA A 1 102 ? -13.990 -2.507 27.485 1.00 89.88 102 ALA A O 1
ATOM 817 N N . ALA A 1 103 ? -14.467 -3.124 25.398 1.00 88.38 103 ALA A N 1
ATOM 818 C CA . ALA A 1 103 ? -15.496 -4.096 25.802 1.00 88.38 103 ALA A CA 1
ATOM 819 C C . ALA A 1 103 ? -14.932 -5.422 26.345 1.00 88.38 103 ALA A C 1
ATOM 821 O O . ALA A 1 103 ? -15.691 -6.313 26.726 1.00 88.38 103 ALA A O 1
ATOM 822 N N . SER A 1 104 ? -13.608 -5.597 26.353 1.00 86.12 104 SER A N 1
ATOM 823 C CA . SER A 1 104 ? -12.978 -6.780 26.936 1.00 86.12 104 SER A CA 1
ATOM 824 C C . SER A 1 104 ? -12.773 -6.613 28.441 1.00 86.12 104 SER A C 1
ATOM 826 O O . SER A 1 104 ? -12.653 -5.500 28.951 1.00 86.12 104 SER A O 1
ATOM 828 N N . SER A 1 105 ? -12.604 -7.727 29.154 1.00 83.94 105 SER A N 1
ATOM 829 C CA . SER A 1 105 ? -12.268 -7.722 30.586 1.00 83.94 105 SER A CA 1
ATOM 830 C C . SER A 1 105 ? -10.940 -7.031 30.920 1.00 83.94 105 SER A C 1
ATOM 832 O O . SER A 1 105 ? -10.672 -6.761 32.088 1.00 83.94 105 SER A O 1
ATOM 834 N N . ARG A 1 106 ? -10.098 -6.752 29.915 1.00 84.88 106 ARG A N 1
ATOM 835 C CA . ARG A 1 106 ? -8.810 -6.068 30.066 1.00 84.88 106 ARG A CA 1
ATOM 836 C C . ARG A 1 106 ? -8.914 -4.546 29.904 1.00 84.88 106 ARG A C 1
ATOM 838 O O . ARG A 1 106 ? -8.006 -3.847 30.349 1.00 84.88 106 ARG A O 1
ATOM 845 N N . GLY A 1 107 ? -9.984 -4.057 29.272 1.00 86.25 107 GLY A N 1
ATOM 846 C CA . GLY A 1 107 ? -10.136 -2.654 28.891 1.00 86.25 107 GLY A CA 1
ATOM 847 C C . GLY A 1 107 ? -9.095 -2.196 27.863 1.00 86.25 107 GLY A C 1
ATOM 848 O O . GLY A 1 107 ? -8.266 -2.980 27.386 1.00 86.25 107 GLY A O 1
ATOM 849 N N . VAL A 1 108 ? -9.118 -0.905 27.524 1.00 87.56 108 VAL A N 1
ATOM 850 C CA . VAL A 1 108 ? -8.106 -0.264 26.676 1.00 87.56 108 VAL A CA 1
ATOM 851 C C . VAL A 1 108 ? -7.349 0.804 27.463 1.00 87.56 108 VAL A C 1
ATOM 853 O O . VAL A 1 108 ? -7.943 1.701 28.051 1.00 87.56 108 VAL A O 1
ATOM 856 N N . ALA A 1 109 ? -6.021 0.704 27.503 1.00 85.94 109 ALA A N 1
ATOM 857 C CA . ALA A 1 109 ? -5.180 1.687 28.184 1.00 85.94 109 ALA A CA 1
ATOM 858 C C . ALA A 1 109 ? -4.885 2.875 27.253 1.00 85.94 109 ALA A C 1
ATOM 860 O O . ALA A 1 109 ? -4.337 2.672 26.168 1.00 85.94 109 ALA A O 1
ATOM 861 N N . ILE A 1 110 ? -5.201 4.103 27.682 1.00 77.50 110 ILE A N 1
ATOM 862 C CA . ILE A 1 110 ? -5.092 5.316 26.847 1.00 77.50 110 ILE A CA 1
ATOM 863 C C . ILE A 1 110 ? -3.635 5.745 26.635 1.00 77.50 110 ILE A C 1
ATOM 865 O O . ILE A 1 110 ? -3.277 6.255 25.576 1.00 77.50 110 ILE A O 1
ATOM 869 N N . SER A 1 111 ? -2.746 5.517 27.600 1.00 68.31 111 SER A N 1
ATOM 870 C CA . SER A 1 111 ? -1.321 5.798 27.409 1.00 68.31 111 SER A CA 1
ATOM 871 C C . SER A 1 111 ? -0.498 4.988 28.394 1.00 68.31 111 SER A C 1
ATOM 873 O O . SER A 1 111 ? -0.778 5.085 29.578 1.00 68.31 111 SER A O 1
ATOM 875 N N . GLN A 1 112 ? 0.450 4.175 27.903 1.00 58.50 112 GLN A N 1
ATOM 876 C CA . GLN A 1 112 ? 1.645 3.649 28.612 1.00 58.50 112 GLN A CA 1
ATOM 877 C C . GLN A 1 112 ? 2.522 2.737 27.712 1.00 58.50 112 GLN A C 1
ATOM 879 O O . GLN A 1 112 ? 3.349 1.969 28.205 1.00 58.50 112 GLN A O 1
ATOM 884 N N . GLN A 1 113 ? 2.382 2.766 26.380 1.00 61.66 113 GLN A N 1
ATOM 885 C CA . GLN A 1 113 ? 3.214 1.928 25.506 1.00 61.66 113 GLN A CA 1
ATOM 886 C C . GLN A 1 113 ? 4.342 2.734 24.867 1.00 61.66 113 GLN A C 1
ATOM 888 O O . GLN A 1 113 ? 4.125 3.791 24.283 1.00 61.66 113 GLN A O 1
ATOM 893 N N . TRP A 1 114 ? 5.561 2.201 24.964 1.00 70.56 114 TRP A N 1
ATOM 894 C CA . TRP A 1 114 ? 6.730 2.739 24.274 1.00 70.56 114 TRP A CA 1
ATOM 895 C C . TRP A 1 114 ? 6.458 2.765 22.759 1.00 70.56 114 TRP A C 1
ATOM 897 O O . TRP A 1 114 ? 6.065 1.722 22.225 1.00 70.56 114 TRP A O 1
ATOM 907 N N . PRO A 1 115 ? 6.703 3.882 22.046 1.00 66.00 115 PRO A N 1
ATOM 908 C CA . PRO A 1 115 ? 6.312 4.040 20.641 1.00 66.00 115 PRO A CA 1
ATOM 909 C C . PRO A 1 115 ? 6.825 2.922 19.728 1.00 66.00 115 PRO A C 1
ATOM 911 O O . PRO A 1 115 ? 6.080 2.383 18.916 1.00 66.00 115 PRO A O 1
ATOM 914 N N . LEU A 1 116 ? 8.079 2.500 19.919 1.00 73.00 116 LEU A N 1
ATOM 915 C CA . LEU A 1 116 ? 8.685 1.409 19.149 1.00 73.00 116 LEU A CA 1
ATOM 916 C C . LEU A 1 116 ? 8.071 0.044 19.474 1.00 73.00 116 LEU A C 1
ATOM 918 O O . LEU A 1 116 ? 7.879 -0.781 18.584 1.00 73.00 116 LEU A O 1
ATOM 922 N N . ARG A 1 117 ? 7.716 -0.196 20.740 1.00 73.06 117 ARG A N 1
ATOM 923 C CA . ARG A 1 117 ? 7.062 -1.443 21.148 1.00 73.06 117 ARG A CA 1
ATOM 924 C C . ARG A 1 117 ? 5.644 -1.512 20.597 1.00 73.06 117 ARG A C 1
ATOM 926 O O . ARG A 1 117 ? 5.248 -2.573 20.142 1.00 73.06 117 ARG A O 1
ATOM 933 N N . ALA A 1 118 ? 4.911 -0.402 20.586 1.00 69.88 118 ALA A N 1
ATOM 934 C CA . ALA A 1 118 ? 3.596 -0.317 19.954 1.00 69.88 118 ALA A CA 1
ATOM 935 C C . ALA A 1 118 ? 3.683 -0.485 18.424 1.00 69.88 118 ALA A C 1
ATOM 937 O O . ALA A 1 118 ? 2.866 -1.179 17.821 1.00 69.88 118 ALA A O 1
ATOM 938 N N . ALA A 1 119 ? 4.712 0.084 17.791 1.00 66.69 119 ALA A N 1
ATOM 939 C CA . ALA A 1 119 ? 4.947 -0.058 16.356 1.00 66.69 119 ALA A CA 1
ATOM 940 C C . ALA A 1 119 ? 5.318 -1.495 15.942 1.00 66.69 119 ALA A C 1
ATOM 942 O O . ALA A 1 119 ? 4.994 -1.909 14.837 1.00 66.69 119 ALA A O 1
ATOM 943 N N . LEU A 1 120 ? 5.951 -2.280 16.816 1.00 77.12 120 LEU A N 1
ATOM 944 C CA . LEU A 1 120 ? 6.342 -3.664 16.517 1.00 77.12 120 LEU A CA 1
ATOM 945 C C . LEU A 1 120 ? 5.418 -4.723 17.144 1.00 77.12 120 LEU A C 1
ATOM 947 O O . LEU A 1 120 ? 5.567 -5.906 16.850 1.00 77.12 120 LEU A O 1
ATOM 951 N N . SER A 1 121 ? 4.465 -4.337 17.998 1.00 77.81 121 SER A N 1
ATOM 952 C CA . SER A 1 121 ? 3.628 -5.288 18.749 1.00 77.81 121 SER A CA 1
ATOM 953 C C . SER A 1 121 ? 2.560 -5.979 17.910 1.00 77.81 121 SER A C 1
ATOM 955 O O . SER A 1 121 ? 2.059 -7.025 18.320 1.00 77.81 121 SER A O 1
ATOM 957 N N . SER A 1 122 ? 2.189 -5.413 16.758 1.00 77.69 122 SER A N 1
ATOM 958 C CA . SER A 1 122 ? 1.175 -5.990 15.881 1.00 77.69 122 SER A CA 1
ATOM 959 C C . SER A 1 122 ? 1.736 -6.251 14.492 1.00 77.69 122 SER A C 1
ATOM 961 O O . SER A 1 122 ? 2.431 -5.416 13.909 1.00 77.69 122 SER A O 1
ATOM 963 N N . TRP A 1 123 ? 1.381 -7.406 13.927 1.00 82.44 123 TRP A N 1
ATOM 964 C CA . TRP A 1 123 ? 1.765 -7.757 12.562 1.00 82.44 123 TRP A CA 1
ATOM 965 C C . TRP A 1 123 ? 1.278 -6.709 11.553 1.00 82.44 123 TRP A C 1
ATOM 967 O O . TRP A 1 123 ? 1.972 -6.452 10.579 1.00 82.44 123 TRP A O 1
ATOM 977 N N . ARG A 1 124 ? 0.142 -6.042 11.815 1.00 80.88 124 ARG A N 1
ATOM 978 C CA . ARG A 1 124 ? -0.401 -4.962 10.974 1.00 80.88 124 ARG A CA 1
ATOM 979 C C . ARG A 1 124 ? 0.531 -3.747 10.914 1.00 80.88 124 ARG A C 1
ATOM 981 O O . ARG A 1 124 ? 0.724 -3.191 9.836 1.00 80.88 124 ARG A O 1
ATOM 988 N N . ASN A 1 125 ? 1.155 -3.384 12.038 1.00 76.75 125 ASN A N 1
ATOM 989 C CA . ASN A 1 125 ? 2.089 -2.255 12.115 1.00 76.75 125 ASN A CA 1
ATOM 990 C C . ASN A 1 125 ? 3.435 -2.547 11.430 1.00 76.75 125 ASN A C 1
ATOM 992 O O . ASN A 1 125 ? 4.073 -1.625 10.933 1.00 76.75 125 ASN A O 1
ATOM 996 N N . VAL A 1 126 ? 3.855 -3.815 11.370 1.00 83.31 126 VAL A N 1
ATOM 997 C CA . VAL A 1 126 ? 5.080 -4.236 10.663 1.00 83.31 126 VAL A CA 1
ATOM 998 C C . VAL A 1 126 ? 4.814 -4.469 9.174 1.00 83.31 126 VAL A C 1
ATOM 1000 O O . VAL A 1 126 ? 5.631 -4.123 8.323 1.00 83.31 126 VAL A O 1
ATOM 1003 N N . PHE A 1 127 ? 3.650 -5.024 8.844 1.00 83.69 127 PHE A N 1
ATOM 1004 C CA . PHE A 1 127 ? 3.263 -5.387 7.485 1.00 83.69 127 PHE A CA 1
ATOM 1005 C C . PHE A 1 127 ? 3.254 -4.185 6.540 1.00 83.69 127 PHE A C 1
ATOM 1007 O O . PHE A 1 127 ? 3.770 -4.282 5.429 1.00 83.69 127 PHE A O 1
ATOM 1014 N N . LEU A 1 128 ? 2.721 -3.045 6.983 1.00 83.69 128 LEU A N 1
ATOM 1015 C CA . LEU A 1 128 ? 2.636 -1.821 6.185 1.00 83.69 128 LEU A CA 1
ATOM 1016 C C . LEU A 1 128 ? 4.001 -1.263 5.733 1.00 83.69 128 LEU A C 1
ATOM 1018 O O . LEU A 1 128 ? 4.211 -1.144 4.522 1.00 83.69 128 LEU A O 1
ATOM 1022 N N . PRO A 1 129 ? 4.946 -0.926 6.636 1.00 85.81 129 PRO A N 1
ATOM 1023 C CA . PRO A 1 129 ? 6.234 -0.361 6.237 1.00 85.81 129 PRO A CA 1
ATOM 1024 C C . PRO A 1 129 ? 7.072 -1.346 5.417 1.00 85.81 129 PRO A C 1
ATOM 1026 O O . PRO A 1 129 ? 7.728 -0.937 4.454 1.00 85.81 129 PRO A O 1
ATOM 1029 N N . VAL A 1 130 ? 7.014 -2.642 5.743 1.00 88.94 130 VAL A N 1
ATOM 1030 C CA . VAL A 1 130 ? 7.711 -3.685 4.979 1.00 88.94 130 VAL A CA 1
ATOM 1031 C C . VAL A 1 130 ? 7.130 -3.799 3.571 1.00 88.94 130 VAL A C 1
ATOM 1033 O O . VAL A 1 130 ? 7.885 -3.742 2.603 1.00 88.94 130 VAL A O 1
ATOM 1036 N N . SER A 1 131 ? 5.804 -3.883 3.433 1.00 88.38 131 SER A N 1
ATOM 1037 C CA . SER A 1 131 ? 5.145 -4.031 2.128 1.00 88.38 131 SER A CA 1
ATOM 1038 C C . SER A 1 131 ? 5.393 -2.828 1.227 1.00 88.38 131 SER A C 1
ATOM 1040 O O . SER A 1 131 ? 5.684 -3.004 0.047 1.00 88.38 131 SER A O 1
ATOM 1042 N N . LYS A 1 132 ? 5.356 -1.608 1.777 1.00 91.50 132 LYS A N 1
ATOM 1043 C CA . LYS A 1 132 ? 5.682 -0.386 1.032 1.00 91.50 132 LYS A CA 1
ATOM 1044 C C . LYS A 1 132 ? 7.110 -0.402 0.508 1.00 91.50 132 LYS A C 1
ATOM 1046 O O . LYS A 1 132 ? 7.327 -0.225 -0.689 1.00 91.50 132 LYS A O 1
ATOM 1051 N N . SER A 1 133 ? 8.067 -0.647 1.402 1.00 93.50 133 SER A N 1
ATOM 1052 C CA . SER A 1 133 ? 9.489 -0.683 1.050 1.00 93.50 133 SER A CA 1
ATOM 1053 C C . SER A 1 133 ? 9.755 -1.750 -0.011 1.00 93.50 133 SER A C 1
ATOM 1055 O O . SER A 1 133 ? 10.448 -1.498 -0.993 1.00 93.50 133 SER A O 1
ATOM 1057 N N . PHE A 1 134 ? 9.132 -2.919 0.142 1.00 93.69 134 PHE A N 1
ATOM 1058 C CA . PHE A 1 134 ? 9.245 -4.027 -0.795 1.00 93.69 134 PHE A CA 1
ATOM 1059 C C . PHE A 1 134 ? 8.621 -3.716 -2.166 1.00 93.69 134 PHE A C 1
ATOM 1061 O O . PHE A 1 134 ? 9.258 -3.961 -3.188 1.00 93.69 134 PHE A O 1
ATOM 1068 N N . CYS A 1 135 ? 7.423 -3.122 -2.216 1.00 94.75 135 CYS A N 1
ATOM 1069 C CA . CYS A 1 135 ? 6.774 -2.742 -3.475 1.00 94.75 135 CYS A CA 1
ATOM 1070 C C . CYS A 1 135 ? 7.581 -1.683 -4.237 1.00 94.75 135 CYS A C 1
ATOM 1072 O O . CYS A 1 135 ? 7.771 -1.816 -5.444 1.00 94.75 135 CYS A O 1
ATOM 1074 N N . HIS A 1 136 ? 8.109 -0.666 -3.546 1.00 95.25 136 HIS A N 1
ATOM 1075 C CA . HIS A 1 136 ? 8.976 0.338 -4.170 1.00 95.25 136 HIS A CA 1
ATOM 1076 C C . HIS A 1 136 ? 10.298 -0.250 -4.659 1.00 95.25 136 HIS A C 1
ATOM 1078 O O . HIS A 1 136 ? 10.767 0.100 -5.741 1.00 95.25 136 HIS A O 1
ATOM 1084 N N . TRP A 1 137 ? 10.878 -1.174 -3.896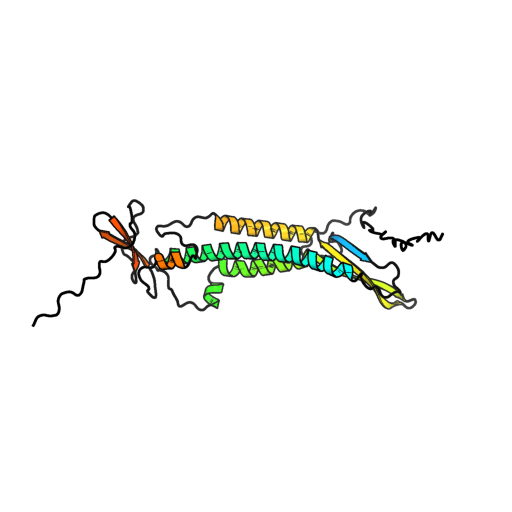 1.00 95.25 137 TRP A N 1
ATOM 1085 C CA . TRP A 1 137 ? 12.075 -1.886 -4.317 1.00 95.25 137 TRP A CA 1
ATOM 1086 C C . TRP A 1 137 ? 11.827 -2.718 -5.584 1.00 95.25 137 TRP A C 1
ATOM 1088 O O . TRP A 1 137 ? 12.585 -2.609 -6.546 1.00 95.25 137 TRP A O 1
ATOM 1098 N N . MET A 1 138 ? 10.729 -3.478 -5.646 1.00 94.62 138 MET A N 1
ATOM 1099 C CA . MET A 1 138 ? 10.358 -4.229 -6.853 1.00 94.62 138 MET A CA 1
ATOM 1100 C C . MET A 1 138 ? 10.019 -3.323 -8.040 1.00 94.62 138 MET A C 1
ATOM 1102 O O . MET A 1 138 ? 10.348 -3.651 -9.182 1.00 94.62 138 MET A O 1
ATOM 1106 N N . PHE A 1 139 ? 9.402 -2.168 -7.791 1.00 94.94 139 PHE A N 1
ATOM 1107 C CA . PHE A 1 139 ? 9.169 -1.154 -8.815 1.00 94.94 139 PHE A CA 1
ATOM 1108 C C . PHE A 1 139 ? 10.482 -0.662 -9.436 1.00 94.94 139 PHE A C 1
ATOM 1110 O O . PHE A 1 139 ? 10.581 -0.602 -10.660 1.00 94.94 139 PHE A O 1
ATOM 1117 N N . GLY A 1 140 ? 11.516 -0.429 -8.620 1.00 93.19 140 GLY A N 1
ATOM 1118 C CA . GLY A 1 140 ? 12.853 -0.057 -9.096 1.00 93.19 140 GLY A CA 1
ATOM 1119 C C . GLY A 1 140 ? 13.516 -1.106 -9.999 1.00 93.19 140 GLY A C 1
ATOM 1120 O O . GLY A 1 140 ? 14.300 -0.749 -10.872 1.00 93.19 140 GLY A O 1
ATOM 1121 N N . HIS A 1 141 ? 13.174 -2.390 -9.847 1.00 92.06 141 HIS A N 1
ATOM 1122 C CA . HIS A 1 141 ? 13.616 -3.451 -10.769 1.00 92.06 141 HIS A CA 1
ATOM 1123 C C . HIS A 1 141 ? 12.744 -3.567 -12.021 1.00 92.06 141 HIS A C 1
ATOM 1125 O O . HIS A 1 141 ? 13.203 -4.059 -13.050 1.00 92.06 141 HIS A O 1
ATOM 1131 N N . SER A 1 142 ? 11.485 -3.144 -11.932 1.00 94.06 142 SER A N 1
ATOM 1132 C CA . SER A 1 142 ? 10.502 -3.258 -13.012 1.00 94.06 142 SER A CA 1
ATOM 1133 C C . SER A 1 142 ? 10.697 -2.190 -14.081 1.00 94.06 142 SER A C 1
ATOM 1135 O O . SER A 1 142 ? 10.562 -2.487 -15.266 1.00 94.06 142 SER A O 1
ATOM 1137 N N . LEU A 1 143 ? 11.032 -0.964 -13.671 1.00 92.12 143 LEU A N 1
ATOM 1138 C CA . LEU A 1 143 ? 11.265 0.175 -14.555 1.00 92.12 143 LEU A CA 1
ATOM 1139 C C . LEU A 1 143 ? 12.660 0.740 -14.311 1.00 92.12 143 LEU A C 1
ATOM 1141 O O . LEU A 1 143 ? 12.953 1.259 -13.237 1.00 92.12 143 LEU A O 1
ATOM 1145 N N . THR A 1 144 ? 13.519 0.662 -15.325 1.00 91.12 144 THR A N 1
ATOM 1146 C CA . THR A 1 144 ? 14.913 1.110 -15.236 1.00 91.12 144 THR A CA 1
ATOM 1147 C C . THR A 1 144 ? 15.269 2.038 -16.384 1.00 91.12 144 THR A C 1
ATOM 1149 O O . THR A 1 144 ? 14.838 1.823 -17.514 1.00 91.12 144 THR A O 1
ATOM 1152 N N . VAL A 1 145 ? 16.104 3.034 -16.098 1.00 88.75 145 VAL A N 1
ATOM 1153 C CA . VAL A 1 145 ? 16.735 3.896 -17.101 1.00 88.75 145 VAL A CA 1
ATOM 1154 C C . VAL A 1 145 ? 18.215 3.538 -17.142 1.00 88.75 145 VAL A C 1
ATOM 1156 O O . VAL A 1 145 ? 18.887 3.636 -16.116 1.00 88.75 145 VAL A O 1
ATOM 1159 N N . ILE A 1 146 ? 18.719 3.094 -18.293 1.00 87.38 146 ILE A N 1
ATOM 1160 C CA . ILE A 1 146 ? 20.126 2.711 -18.464 1.00 87.38 146 ILE A CA 1
ATOM 1161 C C . ILE A 1 146 ? 20.809 3.591 -19.509 1.00 87.38 146 ILE A C 1
ATOM 1163 O O . ILE A 1 146 ? 20.211 3.951 -20.520 1.00 87.38 146 ILE A O 1
ATOM 1167 N N . GLY A 1 147 ? 22.070 3.939 -19.257 1.00 83.38 147 GLY A N 1
ATOM 1168 C CA . GLY A 1 147 ? 22.927 4.589 -20.246 1.00 83.38 147 GLY A CA 1
ATOM 1169 C C . GLY A 1 147 ? 23.579 3.549 -21.152 1.00 83.38 147 GLY A C 1
ATOM 1170 O O . GLY A 1 147 ? 24.134 2.564 -20.664 1.00 83.38 147 GLY A O 1
ATOM 1171 N N . VAL A 1 148 ? 23.533 3.776 -22.460 1.00 80.94 148 VAL A N 1
ATOM 1172 C CA . VAL A 1 148 ? 24.178 2.939 -23.474 1.00 80.94 148 VAL A CA 1
ATOM 1173 C C . VAL A 1 148 ? 25.500 3.584 -23.867 1.00 80.94 148 VAL A C 1
ATOM 1175 O O . VAL A 1 148 ? 25.550 4.777 -24.166 1.00 80.94 148 VAL A O 1
ATOM 1178 N N . PHE A 1 149 ? 26.575 2.798 -23.883 1.00 81.56 149 PHE A N 1
ATOM 1179 C CA . PHE A 1 149 ? 27.920 3.255 -24.228 1.00 81.56 149 PHE A CA 1
ATOM 1180 C C . PHE A 1 149 ? 28.499 2.375 -25.334 1.00 81.56 149 PHE A C 1
ATOM 1182 O O . PHE A 1 149 ? 28.460 1.149 -25.246 1.00 81.56 149 PHE A O 1
ATOM 1189 N N . SER A 1 150 ? 29.064 2.998 -26.365 1.00 75.50 150 SER A N 1
ATOM 1190 C CA . SER A 1 150 ? 29.839 2.298 -27.388 1.00 75.50 150 SER A CA 1
ATOM 1191 C C . SER A 1 150 ? 31.285 2.132 -26.917 1.00 75.50 150 SER A C 1
ATOM 1193 O O . SER A 1 150 ? 31.904 3.079 -26.424 1.00 75.50 150 SER A O 1
ATOM 1195 N N . GLN A 1 151 ? 31.820 0.919 -27.046 1.00 72.12 151 GLN A N 1
ATOM 1196 C CA . GLN A 1 151 ? 33.232 0.635 -26.800 1.00 72.12 151 GLN A CA 1
ATOM 1197 C C . GLN A 1 151 ? 33.971 0.653 -28.136 1.00 72.12 151 GLN A C 1
ATOM 1199 O O . GLN A 1 151 ? 33.603 -0.083 -29.052 1.00 72.12 151 GLN A O 1
ATOM 1204 N N . SER A 1 152 ? 35.005 1.487 -28.263 1.00 63.03 152 SER A N 1
ATOM 1205 C CA . SER A 1 152 ? 35.872 1.451 -29.438 1.00 63.03 152 SER A CA 1
ATOM 1206 C C . SER A 1 152 ? 36.960 0.394 -29.222 1.00 63.03 152 SER A C 1
ATOM 1208 O O . SER A 1 152 ? 37.747 0.524 -28.281 1.00 63.03 152 SER A O 1
ATOM 1210 N N . PRO A 1 153 ? 37.064 -0.646 -30.067 1.00 56.91 153 PRO A N 1
ATOM 1211 C CA . PRO A 1 153 ? 38.174 -1.583 -29.971 1.00 56.91 153 PRO A CA 1
ATOM 1212 C C . PRO A 1 153 ? 39.487 -0.852 -30.284 1.00 56.91 153 PRO A C 1
ATOM 1214 O O . PRO A 1 153 ? 39.601 -0.179 -31.310 1.00 56.91 153 PRO A O 1
ATOM 1217 N N . ASN A 1 154 ? 40.478 -0.960 -29.394 1.00 55.81 154 ASN A N 1
ATOM 1218 C CA . ASN A 1 154 ? 41.832 -0.492 -29.676 1.00 55.81 154 ASN A CA 1
ATOM 1219 C C . ASN A 1 154 ? 42.619 -1.603 -30.375 1.00 55.81 154 ASN A C 1
ATOM 1221 O O . ASN A 1 154 ? 42.535 -2.769 -29.989 1.00 55.81 154 ASN A O 1
ATOM 1225 N N . ILE A 1 155 ? 43.437 -1.234 -31.361 1.00 59.53 155 ILE A N 1
ATOM 1226 C CA . ILE A 1 155 ? 44.232 -2.163 -32.186 1.00 59.53 155 ILE A CA 1
ATOM 1227 C C . ILE A 1 155 ? 45.292 -2.909 -31.339 1.00 59.53 155 ILE A C 1
ATOM 1229 O O . ILE A 1 155 ? 45.812 -3.941 -31.749 1.00 59.53 155 ILE A O 1
ATOM 1233 N N . SER A 1 156 ? 45.568 -2.439 -30.118 1.00 63.53 156 SER A N 1
ATOM 1234 C CA . SER A 1 156 ? 46.524 -3.014 -29.162 1.00 63.53 156 SER A CA 1
ATOM 1235 C C . SER A 1 156 ? 45.900 -3.812 -28.003 1.00 63.53 156 SER A C 1
ATOM 1237 O O . SER A 1 156 ? 46.598 -4.135 -27.045 1.00 63.53 156 SER A O 1
ATOM 1239 N N . GLY A 1 157 ? 44.602 -4.143 -28.048 1.00 57.09 157 GLY A N 1
ATOM 1240 C CA . GLY A 1 157 ? 43.951 -4.991 -27.032 1.00 57.09 157 GLY A CA 1
ATOM 1241 C C . GLY A 1 157 ? 43.643 -4.307 -25.689 1.00 57.09 157 GLY A C 1
ATOM 1242 O O . GLY A 1 157 ? 43.144 -4.958 -24.776 1.00 57.09 157 GLY A O 1
ATOM 1243 N N . GLY A 1 158 ? 43.906 -3.003 -25.557 1.00 59.72 158 GLY A N 1
ATOM 1244 C CA . GLY A 1 158 ? 43.446 -2.186 -24.426 1.00 59.72 158 GLY A CA 1
ATOM 1245 C C . GLY A 1 158 ? 42.076 -1.545 -24.683 1.00 59.72 158 GLY A C 1
ATOM 1246 O O . GLY A 1 158 ? 41.719 -1.283 -25.828 1.00 59.72 158 GLY A O 1
ATOM 1247 N N . PHE A 1 159 ? 41.307 -1.242 -23.634 1.00 58.28 159 PHE A N 1
ATOM 1248 C CA . PHE A 1 159 ? 40.061 -0.476 -23.767 1.00 58.28 159 PHE A CA 1
ATOM 1249 C C . PHE A 1 159 ? 40.373 0.975 -24.178 1.00 58.28 159 PHE A C 1
ATOM 1251 O O . PHE A 1 159 ? 40.866 1.759 -23.368 1.00 58.28 159 PHE A O 1
ATOM 1258 N N . ALA A 1 160 ? 40.098 1.346 -25.433 1.00 56.41 160 ALA A N 1
ATOM 1259 C CA . ALA A 1 160 ? 40.083 2.743 -25.860 1.00 56.41 160 ALA A CA 1
ATOM 1260 C C . ALA A 1 160 ? 38.691 3.317 -25.577 1.00 56.41 160 ALA A C 1
ATOM 1262 O O . ALA A 1 160 ? 37.727 2.819 -26.140 1.00 56.41 160 ALA A O 1
ATOM 1263 N N . GLY A 1 161 ? 38.615 4.313 -24.685 1.00 64.69 161 GLY A N 1
ATOM 1264 C CA . GLY A 1 161 ? 37.484 5.222 -24.413 1.00 64.69 161 GLY A CA 1
ATOM 1265 C C . GLY A 1 161 ? 36.049 4.743 -24.703 1.00 64.69 161 GLY A C 1
ATOM 1266 O O . GLY A 1 161 ? 35.675 4.466 -25.838 1.00 64.69 161 GLY A O 1
ATOM 1267 N N . SER A 1 162 ? 35.182 4.755 -23.690 1.00 70.56 162 SER A N 1
ATOM 1268 C CA . SER A 1 162 ? 33.739 4.567 -23.889 1.00 70.56 162 SER A CA 1
ATOM 1269 C C . SER A 1 162 ? 33.071 5.878 -24.312 1.00 70.56 162 SER A C 1
ATOM 1271 O O . SER A 1 162 ? 33.099 6.843 -23.547 1.00 70.56 162 SER A O 1
ATOM 1273 N N . ASN A 1 163 ? 32.419 5.903 -25.476 1.00 74.81 163 ASN A N 1
ATOM 1274 C CA . ASN A 1 163 ? 31.594 7.041 -25.890 1.00 74.81 163 ASN A CA 1
ATOM 1275 C C . ASN A 1 163 ? 30.134 6.775 -25.524 1.00 74.81 163 ASN A C 1
ATOM 1277 O O . ASN A 1 163 ? 29.595 5.712 -25.846 1.00 74.81 163 ASN A O 1
ATOM 1281 N N . PHE A 1 164 ? 29.490 7.736 -24.865 1.00 77.00 164 PHE A N 1
ATOM 1282 C CA . PHE A 1 164 ? 28.062 7.669 -24.569 1.00 77.00 164 PHE A CA 1
ATOM 1283 C C . PHE A 1 164 ? 27.254 7.668 -25.873 1.00 77.00 164 PHE A C 1
ATOM 1285 O O . PHE A 1 164 ? 27.480 8.502 -26.744 1.00 77.00 164 PHE A O 1
ATOM 1292 N N . LEU A 1 165 ? 26.346 6.703 -26.017 1.00 77.69 165 LEU A N 1
ATOM 1293 C CA . LEU A 1 165 ? 25.515 6.511 -27.206 1.00 77.69 165 LEU A CA 1
ATOM 1294 C C . LEU A 1 165 ? 24.074 6.978 -26.972 1.00 77.69 165 LEU A C 1
ATOM 1296 O O . LEU A 1 165 ? 23.402 7.385 -27.918 1.00 77.69 165 LEU A O 1
ATOM 1300 N N . GLY A 1 166 ? 23.586 6.919 -25.732 1.00 77.50 166 GLY A N 1
ATOM 1301 C CA . GLY A 1 166 ? 22.219 7.319 -25.427 1.00 77.50 166 GLY A CA 1
ATOM 1302 C C . GLY A 1 166 ? 21.641 6.675 -24.176 1.00 77.50 166 GLY A C 1
ATOM 1303 O O . GLY A 1 166 ? 22.368 6.169 -23.324 1.00 77.50 166 GLY A O 1
ATOM 1304 N N . ILE A 1 167 ? 20.313 6.701 -24.068 1.00 82.62 167 ILE A N 1
ATOM 1305 C CA . ILE A 1 167 ? 19.567 6.148 -22.930 1.00 82.62 167 ILE A CA 1
ATOM 1306 C C . ILE A 1 167 ? 18.497 5.188 -23.418 1.00 82.62 167 ILE A C 1
ATOM 1308 O O . ILE A 1 167 ? 17.807 5.462 -24.398 1.00 82.62 167 ILE A O 1
ATOM 1312 N N . GLU A 1 168 ? 18.299 4.115 -22.666 1.00 85.50 168 GLU A N 1
ATOM 1313 C CA . GLU A 1 168 ? 17.157 3.223 -22.806 1.00 85.50 168 GLU A CA 1
ATOM 1314 C C . GLU A 1 168 ? 16.293 3.275 -21.551 1.00 85.50 168 GLU A C 1
ATOM 1316 O O . GLU A 1 168 ? 16.775 3.140 -20.424 1.00 85.50 168 GLU A O 1
ATOM 1321 N N . VAL A 1 169 ? 14.992 3.465 -21.754 1.00 88.25 169 VAL A N 1
ATOM 1322 C CA . VAL A 1 169 ? 13.979 3.327 -20.709 1.00 88.25 169 VAL A CA 1
ATOM 1323 C C . VAL A 1 169 ? 13.324 1.972 -20.892 1.00 88.25 169 VAL A C 1
ATOM 1325 O O . VAL A 1 169 ? 12.659 1.742 -21.900 1.00 88.25 169 VAL A O 1
ATOM 1328 N N . LEU A 1 170 ? 13.525 1.081 -19.927 1.00 90.25 170 LEU A N 1
ATOM 1329 C CA . LEU A 1 170 ? 13.151 -0.324 -20.009 1.00 90.25 170 LEU A CA 1
ATOM 1330 C C . LEU A 1 170 ? 12.119 -0.678 -18.935 1.00 90.25 170 LEU A C 1
ATOM 1332 O O . LEU A 1 170 ? 12.354 -0.470 -17.745 1.00 90.25 170 LEU A O 1
ATOM 1336 N N . ALA A 1 171 ? 11.016 -1.284 -19.363 1.00 92.12 171 ALA A N 1
ATOM 1337 C CA . ALA A 1 171 ? 10.053 -1.998 -18.538 1.00 92.12 171 ALA A CA 1
ATOM 1338 C C . ALA A 1 171 ? 10.317 -3.504 -18.655 1.00 92.12 171 ALA A C 1
ATOM 1340 O O . ALA A 1 171 ? 10.085 -4.113 -19.702 1.00 92.12 171 ALA A O 1
ATOM 1341 N N . ARG A 1 172 ? 10.835 -4.121 -17.592 1.00 91.31 172 ARG A N 1
ATOM 1342 C CA . ARG A 1 172 ? 11.214 -5.539 -17.595 1.00 91.31 172 ARG A CA 1
ATOM 1343 C C . ARG A 1 172 ? 9.997 -6.414 -17.337 1.00 91.31 172 ARG A C 1
ATOM 1345 O O . ARG A 1 172 ? 9.354 -6.302 -16.295 1.00 91.31 172 ARG A O 1
ATOM 1352 N N . CYS A 1 173 ? 9.675 -7.290 -18.284 1.00 91.06 173 CYS A N 1
ATOM 1353 C CA . CYS A 1 173 ? 8.380 -7.967 -18.318 1.00 91.06 173 CYS A CA 1
ATOM 1354 C C . CYS A 1 173 ? 8.147 -8.860 -17.090 1.00 91.06 173 CYS A C 1
ATOM 1356 O O . CYS A 1 173 ? 7.099 -8.755 -16.457 1.00 91.06 173 CYS A O 1
ATOM 1358 N N . ALA A 1 174 ? 9.121 -9.701 -16.721 1.00 91.81 174 ALA A N 1
ATOM 1359 C CA . ALA A 1 174 ? 8.997 -10.600 -15.569 1.00 91.81 174 ALA A CA 1
ATOM 1360 C C . ALA A 1 174 ? 8.821 -9.824 -14.251 1.00 91.81 174 ALA A C 1
ATOM 1362 O O . ALA A 1 174 ? 7.956 -10.148 -13.442 1.00 91.81 174 ALA A O 1
ATOM 1363 N N . GLN A 1 175 ? 9.589 -8.751 -14.057 1.00 95.06 175 GLN A N 1
ATOM 1364 C CA . GLN A 1 175 ? 9.527 -7.921 -12.853 1.00 95.06 175 GLN A CA 1
ATOM 1365 C C . GLN A 1 175 ? 8.205 -7.153 -12.756 1.00 95.06 175 GLN A C 1
ATOM 1367 O O . GLN A 1 175 ? 7.614 -7.111 -11.679 1.00 95.06 175 GLN A O 1
ATOM 1372 N N . VAL A 1 176 ? 7.687 -6.633 -13.874 1.00 93.62 176 VAL A N 1
ATOM 1373 C CA . VAL A 1 176 ? 6.348 -6.022 -13.926 1.00 93.62 176 VAL A CA 1
ATOM 1374 C C . VAL A 1 176 ? 5.268 -7.037 -13.535 1.00 93.62 176 VAL A C 1
ATOM 1376 O O . VAL A 1 176 ? 4.354 -6.693 -12.781 1.00 93.62 176 VAL A O 1
ATOM 1379 N N . TRP A 1 177 ? 5.381 -8.295 -13.974 1.00 94.94 177 TRP A N 1
ATOM 1380 C CA . TRP A 1 177 ? 4.483 -9.372 -13.544 1.00 94.94 177 TRP A CA 1
ATOM 1381 C C . TRP A 1 177 ? 4.578 -9.646 -12.040 1.00 94.94 177 TRP A C 1
ATOM 1383 O O . TRP A 1 177 ? 3.544 -9.743 -11.378 1.00 94.94 177 TRP A O 1
ATOM 1393 N N . TYR A 1 178 ? 5.787 -9.709 -11.478 1.00 95.38 178 TYR A N 1
ATOM 1394 C CA . TYR A 1 178 ? 5.986 -9.892 -10.036 1.00 95.38 178 TYR A CA 1
ATOM 1395 C C . TYR A 1 178 ? 5.410 -8.737 -9.219 1.00 95.38 178 TYR A C 1
ATOM 1397 O O . TYR A 1 178 ? 4.679 -8.974 -8.256 1.00 95.38 178 TYR A O 1
ATOM 1405 N N . LEU A 1 179 ? 5.665 -7.494 -9.633 1.00 95.31 179 LEU A N 1
ATOM 1406 C CA . LEU A 1 179 ? 5.075 -6.314 -9.010 1.00 95.31 179 LEU A 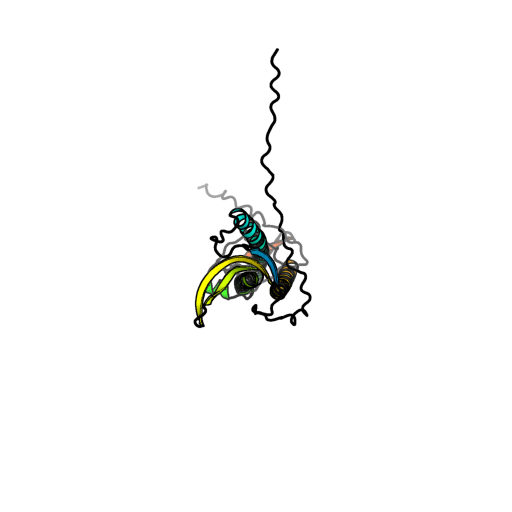CA 1
ATOM 1407 C C . LEU A 1 179 ? 3.547 -6.368 -9.056 1.00 95.31 179 LEU A C 1
ATOM 1409 O O . LEU A 1 179 ? 2.899 -6.161 -8.033 1.00 95.31 179 LEU A O 1
ATOM 1413 N N . SER A 1 180 ? 2.976 -6.708 -10.210 1.00 95.38 180 SER A N 1
ATOM 1414 C CA . SER A 1 180 ? 1.525 -6.818 -10.382 1.00 95.38 180 SER A CA 1
ATOM 1415 C C . SER A 1 180 ? 0.925 -7.885 -9.466 1.00 95.38 180 SER A C 1
ATOM 1417 O O . SER A 1 180 ? -0.053 -7.617 -8.770 1.00 95.38 180 SER A O 1
ATOM 1419 N N . ALA A 1 181 ? 1.533 -9.073 -9.396 1.00 95.56 181 ALA A N 1
ATOM 1420 C CA . ALA A 1 181 ? 1.076 -10.154 -8.525 1.00 95.56 181 ALA A CA 1
ATOM 1421 C C . ALA A 1 181 ? 1.109 -9.756 -7.040 1.00 95.56 181 ALA A C 1
ATOM 1423 O O . ALA A 1 181 ? 0.158 -10.020 -6.300 1.00 95.56 181 ALA A O 1
ATOM 1424 N N . VAL A 1 182 ? 2.170 -9.073 -6.601 1.00 94.44 182 VAL A N 1
ATOM 1425 C CA . VAL A 1 182 ? 2.286 -8.585 -5.219 1.00 94.44 182 VAL A CA 1
ATOM 1426 C C . VAL A 1 182 ? 1.256 -7.501 -4.919 1.00 94.44 182 VAL A C 1
ATOM 1428 O O . VAL A 1 182 ? 0.627 -7.554 -3.863 1.00 94.44 182 VAL A O 1
ATOM 1431 N N . LEU A 1 183 ? 1.023 -6.563 -5.841 1.00 94.31 183 LEU A N 1
ATOM 1432 C CA . LEU A 1 183 ? -0.005 -5.534 -5.677 1.00 94.31 183 LEU A CA 1
ATOM 1433 C C . LEU A 1 183 ? -1.409 -6.138 -5.592 1.00 94.31 183 LEU A C 1
ATOM 1435 O O . LEU A 1 183 ? -2.188 -5.726 -4.738 1.00 94.31 183 LEU A O 1
ATOM 1439 N N . VAL A 1 184 ? -1.719 -7.150 -6.407 1.00 94.81 184 VAL A N 1
ATOM 1440 C CA . VAL A 1 184 ? -2.996 -7.880 -6.333 1.00 94.81 184 VAL A CA 1
ATOM 1441 C C . VAL A 1 184 ? -3.145 -8.595 -4.992 1.00 94.81 184 VAL A C 1
ATOM 1443 O O . VAL A 1 184 ? -4.199 -8.502 -4.363 1.00 94.81 184 VAL A O 1
ATOM 1446 N N . CYS A 1 185 ? -2.099 -9.272 -4.514 1.00 92.75 185 CYS A N 1
ATOM 1447 C CA . CYS A 1 185 ? -2.108 -9.923 -3.204 1.00 92.75 185 CYS A CA 1
ATOM 1448 C C . CYS A 1 185 ? -2.362 -8.906 -2.078 1.00 92.75 185 CYS A C 1
ATOM 1450 O O . CYS A 1 185 ? -3.259 -9.090 -1.252 1.00 92.75 185 CYS A O 1
ATOM 1452 N N . PHE A 1 186 ? -1.638 -7.785 -2.091 1.00 91.00 186 PHE A N 1
ATOM 1453 C CA . PHE A 1 186 ? -1.775 -6.719 -1.102 1.00 91.00 186 PHE A CA 1
ATOM 1454 C C . PHE A 1 186 ? -3.162 -6.063 -1.134 1.00 91.00 186 PHE A C 1
ATOM 1456 O O . PHE A 1 186 ? -3.781 -5.868 -0.084 1.00 91.00 186 PHE A O 1
ATOM 1463 N N . ALA A 1 187 ? -3.689 -5.787 -2.329 1.00 91.81 187 ALA A N 1
ATOM 1464 C CA . ALA A 1 187 ? -5.037 -5.262 -2.515 1.00 91.81 187 ALA A CA 1
ATOM 1465 C C . ALA A 1 187 ? -6.099 -6.252 -2.020 1.00 91.81 187 ALA A C 1
ATOM 1467 O O . ALA A 1 187 ? -7.048 -5.846 -1.353 1.00 91.81 187 ALA A O 1
ATOM 1468 N N . THR A 1 188 ? -5.919 -7.551 -2.274 1.00 93.31 188 THR A N 1
ATOM 1469 C CA . THR A 1 188 ? -6.832 -8.603 -1.803 1.00 93.31 188 THR A CA 1
ATOM 1470 C C . THR A 1 188 ? -6.852 -8.659 -0.280 1.00 93.31 188 THR A C 1
ATOM 1472 O O . THR A 1 188 ? -7.922 -8.580 0.316 1.00 93.31 188 THR A O 1
ATOM 1475 N N . ILE A 1 189 ? -5.684 -8.717 0.368 1.00 90.75 189 ILE A N 1
ATOM 1476 C CA . ILE A 1 189 ? -5.582 -8.728 1.835 1.00 90.75 189 ILE A CA 1
ATOM 1477 C C . ILE A 1 189 ? -6.224 -7.471 2.432 1.00 90.75 189 ILE A C 1
ATOM 1479 O O . ILE A 1 189 ? -7.022 -7.567 3.362 1.00 90.75 189 ILE A O 1
ATOM 1483 N N . THR A 1 190 ? -5.923 -6.297 1.875 1.00 91.19 190 THR A N 1
ATOM 1484 C CA . THR A 1 190 ? -6.498 -5.027 2.338 1.00 91.19 190 THR A CA 1
ATOM 1485 C C . THR A 1 190 ? -8.015 -4.997 2.153 1.00 91.19 190 THR A C 1
ATOM 1487 O O . THR A 1 190 ? -8.731 -4.569 3.053 1.00 91.19 190 THR A O 1
ATOM 1490 N N . THR A 1 191 ? -8.524 -5.510 1.031 1.00 93.06 191 THR A N 1
ATOM 1491 C CA . THR A 1 191 ? -9.967 -5.608 0.765 1.00 93.06 191 THR A CA 1
ATOM 1492 C C . THR A 1 191 ? -10.643 -6.537 1.764 1.00 93.06 191 THR A C 1
ATOM 1494 O O . THR A 1 191 ? -11.663 -6.167 2.336 1.00 93.06 191 THR A O 1
ATOM 1497 N N . LEU A 1 192 ? -10.057 -7.706 2.043 1.00 92.12 192 LEU A N 1
ATOM 1498 C CA . LEU A 1 192 ? -10.560 -8.633 3.061 1.00 92.12 192 LEU A CA 1
ATOM 1499 C C . LEU A 1 192 ? -10.599 -7.983 4.451 1.00 92.12 192 LEU A C 1
ATOM 1501 O O . LEU A 1 192 ? -11.568 -8.164 5.184 1.00 92.12 192 LEU A O 1
ATOM 1505 N N . ILE A 1 193 ? -9.583 -7.190 4.801 1.00 89.94 193 ILE A N 1
ATOM 1506 C CA . ILE A 1 193 ? -9.563 -6.415 6.048 1.00 89.94 193 ILE A CA 1
ATOM 1507 C C . ILE A 1 193 ? -10.673 -5.354 6.058 1.00 89.94 193 ILE A C 1
ATOM 1509 O O . ILE A 1 193 ? -11.326 -5.187 7.084 1.00 89.94 193 ILE A O 1
ATOM 1513 N N . ALA A 1 194 ? -10.904 -4.665 4.938 1.00 89.62 194 ALA A N 1
ATOM 1514 C CA . ALA A 1 194 ? -11.904 -3.603 4.826 1.00 89.62 194 ALA A CA 1
ATOM 1515 C C . ALA A 1 194 ? -13.346 -4.121 4.933 1.00 89.62 194 ALA A C 1
ATOM 1517 O O . ALA A 1 194 ? -14.187 -3.484 5.563 1.00 89.62 194 ALA A O 1
ATOM 1518 N N . ILE A 1 195 ? -13.644 -5.274 4.325 1.00 92.06 195 ILE A N 1
ATOM 1519 C CA . ILE A 1 195 ? -14.995 -5.858 4.345 1.00 92.06 195 ILE A CA 1
ATOM 1520 C C . ILE A 1 195 ? -15.306 -6.588 5.653 1.00 92.06 195 ILE A C 1
ATOM 1522 O O . ILE A 1 195 ? -16.475 -6.846 5.949 1.00 92.06 195 ILE A O 1
ATOM 1526 N N . TYR A 1 196 ? -14.282 -6.954 6.429 1.00 87.62 196 TYR A N 1
ATOM 1527 C CA . TYR A 1 196 ? -14.474 -7.657 7.687 1.00 87.62 196 TYR A CA 1
ATOM 1528 C C . TYR A 1 196 ? -15.101 -6.720 8.724 1.00 87.62 196 TYR A C 1
ATOM 1530 O O . TYR A 1 196 ? -14.439 -5.853 9.298 1.00 87.62 196 TYR A O 1
ATOM 1538 N N . LYS A 1 197 ? -16.400 -6.904 8.971 1.00 84.50 197 LYS A N 1
ATOM 1539 C CA . LYS A 1 197 ? -17.133 -6.133 9.977 1.00 84.50 197 LYS A CA 1
ATOM 1540 C C . LYS A 1 197 ? -16.684 -6.554 11.382 1.00 84.50 197 LYS A C 1
ATOM 1542 O O . LYS A 1 197 ? -16.723 -7.749 11.683 1.00 84.50 197 LYS A O 1
ATOM 1547 N N . PRO A 1 198 ? -16.277 -5.612 12.249 1.00 82.56 198 PRO A N 1
ATOM 1548 C CA . PRO A 1 198 ? -15.922 -5.930 13.622 1.00 82.56 198 PRO A CA 1
ATOM 1549 C C . PRO A 1 198 ? -17.181 -6.405 14.365 1.00 82.56 198 PRO A C 1
ATOM 1551 O O . PRO A 1 198 ? -18.179 -5.683 14.393 1.00 82.56 198 PRO A O 1
ATOM 1554 N N . PRO A 1 199 ? -17.176 -7.613 14.952 1.00 80.94 199 PRO A N 1
ATOM 1555 C CA . PRO A 1 199 ? -18.277 -8.054 15.789 1.00 80.94 199 PRO A CA 1
ATOM 1556 C C . PRO A 1 199 ? -18.206 -7.370 17.157 1.00 80.94 199 PRO A C 1
ATOM 1558 O O . PRO A 1 199 ? -17.124 -7.060 17.661 1.00 80.94 199 PRO A O 1
ATOM 1561 N N . GLY A 1 200 ? -19.361 -7.201 17.792 1.00 83.69 200 GLY A N 1
ATOM 1562 C CA . GLY A 1 200 ? -19.446 -6.851 19.204 1.00 83.69 200 GLY A CA 1
ATOM 1563 C C . GLY A 1 200 ? -20.392 -5.691 19.507 1.00 83.69 200 GLY A C 1
ATOM 1564 O O . GLY A 1 200 ? -20.904 -5.046 18.595 1.00 83.69 200 GLY A O 1
ATOM 1565 N N . PRO A 1 201 ? -20.599 -5.423 20.804 1.00 82.69 201 PRO A N 1
ATOM 1566 C CA . PRO A 1 201 ? -21.645 -4.522 21.279 1.00 82.69 201 PRO A CA 1
ATOM 1567 C C . PRO A 1 201 ? -21.329 -3.035 21.161 1.00 82.69 201 PRO A C 1
ATOM 1569 O O . PRO A 1 201 ? -22.217 -2.202 21.296 1.00 82.69 201 PRO A O 1
ATOM 1572 N N . GLN A 1 202 ? -20.064 -2.682 20.948 1.00 88.56 202 GLN A N 1
ATOM 1573 C CA . GLN A 1 202 ? -19.677 -1.283 20.822 1.00 88.56 202 GLN A CA 1
ATOM 1574 C C . GLN A 1 202 ? -20.145 -0.688 19.486 1.00 88.56 202 GLN A C 1
ATOM 1576 O O . GLN A 1 202 ? -20.109 -1.363 18.448 1.00 88.56 202 GLN A O 1
ATOM 1581 N N . PRO A 1 203 ? -20.505 0.598 19.461 1.00 87.94 203 PRO A N 1
ATOM 1582 C CA . PRO A 1 203 ? -20.641 1.335 18.215 1.00 87.94 203 PRO A CA 1
ATOM 1583 C C . PRO A 1 203 ? -19.292 1.397 17.489 1.00 87.94 203 PRO A C 1
ATOM 1585 O O . PRO A 1 203 ? -18.237 1.484 18.122 1.00 87.94 203 PRO A O 1
ATOM 1588 N N . ALA A 1 204 ? -19.314 1.292 16.160 1.00 90.88 204 ALA A N 1
ATOM 1589 C CA . ALA A 1 204 ? -18.097 1.373 15.359 1.00 90.88 204 ALA A CA 1
ATOM 1590 C C . ALA A 1 204 ? -17.649 2.828 15.212 1.00 90.88 204 ALA A C 1
ATOM 1592 O O . ALA A 1 204 ? -18.465 3.691 14.891 1.00 90.88 204 ALA A O 1
ATOM 1593 N N . ALA A 1 205 ? -16.357 3.084 15.404 1.00 90.31 205 ALA A N 1
ATOM 1594 C CA . ALA A 1 205 ? -15.785 4.422 15.308 1.00 90.31 205 ALA A CA 1
ATOM 1595 C C . ALA A 1 205 ? -14.751 4.539 14.180 1.00 90.31 205 ALA A C 1
ATOM 1597 O O . ALA A 1 205 ? -14.579 5.621 13.625 1.00 90.31 205 ALA A O 1
ATOM 1598 N N . TYR A 1 206 ? -14.064 3.448 13.819 1.00 88.50 206 TYR A N 1
ATOM 1599 C CA . TYR A 1 206 ? -13.068 3.388 12.738 1.00 88.50 206 TYR A CA 1
ATOM 1600 C C . TYR A 1 206 ? -12.008 4.501 12.794 1.00 88.50 206 TYR A C 1
ATOM 1602 O O . TYR A 1 206 ? -11.554 5.001 11.767 1.00 88.50 206 TYR A O 1
ATOM 1610 N N . GLY A 1 207 ? -11.612 4.898 14.006 1.00 84.62 207 GLY A N 1
ATOM 1611 C CA . GLY A 1 207 ? -10.638 5.971 14.225 1.00 84.62 207 GLY A CA 1
ATOM 1612 C C . GLY A 1 207 ? -11.188 7.389 14.021 1.00 84.62 207 GLY A C 1
ATOM 1613 O O . GLY A 1 207 ? -10.413 8.343 14.009 1.00 84.62 207 GLY A O 1
ATOM 1614 N N . HIS A 1 208 ? -12.505 7.571 13.874 1.00 91.81 208 HIS A N 1
ATOM 1615 C CA . HIS A 1 208 ? -13.107 8.900 13.844 1.00 91.81 208 HIS A CA 1
ATOM 1616 C C . HIS A 1 208 ? -13.107 9.519 15.247 1.00 91.81 208 HIS A C 1
ATOM 1618 O O . HIS A 1 208 ? -13.894 9.133 16.110 1.00 91.81 208 HIS A O 1
ATOM 1624 N N . PHE A 1 209 ? -12.214 10.488 15.472 1.00 88.06 209 PHE A N 1
ATOM 1625 C CA . PHE A 1 209 ? -11.998 11.089 16.791 1.00 88.06 209 PHE A CA 1
ATOM 1626 C C . PHE A 1 209 ? -13.248 11.725 17.396 1.00 88.06 209 PHE A C 1
ATOM 1628 O O . PHE A 1 209 ? -13.446 11.583 18.595 1.00 88.06 209 PHE A O 1
ATOM 1635 N N . GLN A 1 210 ? -14.096 12.375 16.591 1.00 90.75 210 GLN A N 1
ATOM 1636 C CA . GLN A 1 210 ? -15.330 12.972 17.105 1.00 90.75 210 GLN A CA 1
ATOM 1637 C C . GLN A 1 210 ? -16.289 11.893 17.616 1.00 90.75 210 GLN A C 1
ATOM 1639 O O . GLN A 1 210 ? -16.730 11.972 18.750 1.00 90.75 210 GLN A O 1
ATOM 1644 N N . THR A 1 211 ? -16.522 10.830 16.836 1.00 90.44 211 THR A N 1
ATOM 1645 C CA . THR A 1 211 ? -17.356 9.703 17.284 1.00 90.44 211 THR A CA 1
ATOM 1646 C C . THR A 1 211 ? -16.766 9.039 18.521 1.00 90.44 211 THR A C 1
ATOM 1648 O O . THR A 1 211 ? -17.511 8.695 19.425 1.00 90.44 211 THR A O 1
ATOM 1651 N N . LEU A 1 212 ? -15.442 8.873 18.607 1.00 88.56 212 LEU A N 1
ATOM 1652 C CA . LEU A 1 212 ? -14.822 8.362 19.833 1.00 88.56 212 LEU A CA 1
ATOM 1653 C C . LEU A 1 212 ? -15.057 9.296 21.024 1.00 88.56 212 LEU A C 1
ATOM 1655 O O . LEU A 1 212 ? -15.364 8.807 22.102 1.00 88.56 212 LEU A O 1
ATOM 1659 N N . ALA A 1 213 ? -14.938 10.611 20.843 1.00 89.12 213 ALA A N 1
ATOM 1660 C CA . ALA A 1 213 ? -15.183 11.581 21.905 1.00 89.12 213 ALA A CA 1
ATOM 1661 C C . ALA A 1 213 ? -16.650 11.592 22.358 1.00 89.12 213 ALA A C 1
ATOM 1663 O O . ALA A 1 213 ? -16.899 11.688 23.552 1.00 89.12 213 ALA A O 1
ATOM 1664 N N . ASP A 1 214 ? -17.591 11.431 21.428 1.00 89.38 214 ASP A N 1
ATOM 1665 C CA . ASP A 1 214 ? -19.025 11.357 21.728 1.00 89.38 214 ASP A CA 1
ATOM 1666 C C . ASP A 1 214 ? -19.406 10.027 22.411 1.00 89.38 214 ASP A C 1
ATOM 1668 O O . ASP A 1 214 ? -20.388 9.961 23.142 1.00 89.38 214 ASP A O 1
ATOM 1672 N N . LEU A 1 215 ? -18.647 8.950 22.168 1.00 89.19 215 LEU A N 1
ATOM 1673 C CA . LEU A 1 215 ? -18.856 7.644 22.806 1.00 89.19 215 LEU A CA 1
ATOM 1674 C C . LEU A 1 215 ? -18.194 7.547 24.189 1.00 89.19 215 LEU A C 1
ATOM 1676 O O . LEU A 1 215 ? -18.670 6.797 25.039 1.00 89.19 215 LEU A O 1
ATOM 1680 N N . VAL A 1 216 ? -17.079 8.242 24.413 1.00 88.31 216 VAL A N 1
ATOM 1681 C CA . VAL A 1 216 ? -16.370 8.238 25.699 1.00 88.31 216 VAL A CA 1
ATOM 1682 C C . VAL A 1 216 ? -16.992 9.288 26.617 1.00 88.31 216 VAL A C 1
ATOM 1684 O O . VAL A 1 216 ? -16.600 10.452 26.613 1.00 88.31 216 VAL A O 1
ATOM 1687 N N . ASP A 1 217 ? -17.943 8.842 27.432 1.00 87.19 217 ASP A N 1
ATOM 1688 C CA . ASP A 1 217 ? -18.590 9.651 28.470 1.00 87.19 217 ASP A CA 1
ATOM 1689 C C . ASP A 1 217 ? -17.671 9.917 29.681 1.00 87.19 217 ASP A C 1
ATOM 1691 O O . ASP A 1 217 ? -17.730 10.981 30.295 1.00 87.19 217 ASP A O 1
ATOM 1695 N N . GLU A 1 218 ? -16.755 8.996 30.006 1.00 88.06 218 GLU A N 1
ATOM 1696 C CA . GLU A 1 218 ? -15.825 9.119 31.129 1.00 88.06 218 GLU A CA 1
ATOM 1697 C C . GLU A 1 218 ? -14.372 8.822 30.722 1.00 88.06 218 GLU A C 1
ATOM 1699 O O . GLU A 1 218 ? -14.020 7.719 30.302 1.00 88.06 218 GLU A O 1
ATOM 1704 N N . TRP A 1 219 ? -13.477 9.795 30.916 1.00 87.75 219 TRP A N 1
ATOM 1705 C CA . TRP A 1 219 ? -12.058 9.655 30.576 1.00 87.75 219 TRP A CA 1
ATOM 1706 C C . TRP A 1 219 ? -11.227 9.117 31.745 1.00 87.75 219 TRP A C 1
ATOM 1708 O O . TRP A 1 219 ? -10.981 9.824 32.722 1.00 87.75 219 TRP A O 1
ATOM 1718 N N . HIS A 1 220 ? -10.707 7.894 31.596 1.00 88.38 220 HIS A N 1
ATOM 1719 C CA . HIS A 1 220 ? -9.863 7.216 32.589 1.00 88.38 220 HIS A CA 1
ATOM 1720 C C . HIS A 1 220 ? -8.581 6.640 31.961 1.00 88.38 220 HIS A C 1
ATOM 1722 O O . HIS A 1 220 ? -8.559 6.366 30.762 1.00 88.38 220 HIS A O 1
ATOM 1728 N N . PRO A 1 221 ? -7.497 6.394 32.729 1.00 87.75 221 PRO A N 1
ATOM 1729 C CA . PRO A 1 221 ? -6.258 5.811 32.191 1.00 87.75 221 PRO A CA 1
ATOM 1730 C C . PRO A 1 221 ? -6.452 4.454 31.496 1.00 87.75 221 PRO A C 1
ATOM 1732 O O . PRO A 1 221 ? -5.718 4.122 30.560 1.00 87.75 221 PRO A O 1
ATOM 1735 N N . VAL A 1 222 ? -7.437 3.683 31.958 1.00 90.06 222 VAL A N 1
ATOM 1736 C CA . VAL A 1 222 ? -7.931 2.462 31.321 1.00 90.06 222 VAL A CA 1
ATOM 1737 C C . VAL A 1 222 ? -9.434 2.617 31.148 1.00 90.06 222 VAL A C 1
ATOM 1739 O O . VAL A 1 222 ? -10.130 2.872 32.126 1.00 90.06 222 VAL A O 1
ATOM 1742 N N . LEU A 1 223 ? -9.917 2.466 29.918 1.00 91.06 223 LEU A N 1
ATOM 1743 C CA . LEU A 1 223 ? -11.336 2.528 29.593 1.00 91.06 223 LEU A CA 1
ATOM 1744 C C . LEU A 1 223 ? -11.905 1.120 29.465 1.00 91.06 223 LEU A C 1
ATOM 1746 O O . LEU A 1 223 ? -11.376 0.287 28.721 1.00 91.06 223 LEU A O 1
ATOM 1750 N N . TYR A 1 224 ? -13.027 0.893 30.129 1.00 91.38 224 TYR A N 1
ATOM 1751 C CA . TYR A 1 224 ? -13.888 -0.263 29.920 1.00 91.38 224 TYR A CA 1
ATOM 1752 C C . TYR A 1 224 ? -15.195 0.196 29.293 1.00 91.38 224 TYR A C 1
ATOM 1754 O O . TYR A 1 224 ? -15.679 1.260 29.645 1.00 91.38 224 TYR A O 1
ATOM 1762 N N . TRP A 1 225 ? -15.772 -0.596 28.396 1.00 91.06 225 TRP A N 1
ATOM 1763 C CA . TRP A 1 225 ? -17.081 -0.362 27.788 1.00 91.06 225 TRP A CA 1
ATOM 1764 C C . TRP A 1 225 ? -18.052 -1.453 28.217 1.00 91.06 225 TRP A C 1
ATOM 1766 O O . TRP A 1 225 ? -17.719 -2.638 28.161 1.00 91.06 225 TRP A O 1
ATOM 1776 N N . GLY A 1 226 ? -19.275 -1.083 28.579 1.00 90.00 226 GLY A N 1
ATOM 1777 C CA . GLY A 1 226 ? -20.259 -2.055 29.034 1.00 90.00 226 GLY A CA 1
ATOM 1778 C C . GLY A 1 226 ? -21.585 -1.432 29.434 1.00 90.00 226 GLY A C 1
ATOM 1779 O O . GLY A 1 226 ? -21.835 -0.251 29.204 1.00 90.00 226 GLY A O 1
ATOM 1780 N N . HIS A 1 227 ? -22.440 -2.252 30.035 1.00 89.56 227 HIS A N 1
ATOM 1781 C CA . HIS A 1 227 ? -23.736 -1.817 30.533 1.00 89.56 227 HIS A CA 1
ATOM 1782 C C . HIS A 1 227 ? -23.583 -1.027 31.845 1.00 89.56 227 HIS A C 1
ATOM 1784 O O . HIS A 1 227 ? -22.935 -1.508 32.777 1.00 89.56 227 HIS A O 1
ATOM 1790 N N . LYS A 1 228 ? -24.175 0.175 31.918 1.00 85.12 228 LYS A N 1
ATOM 1791 C CA . LYS A 1 228 ? -24.135 1.047 33.108 1.00 85.12 228 LYS A CA 1
ATOM 1792 C C . LYS A 1 228 ? -25.363 0.908 34.006 1.00 85.12 228 LYS A C 1
ATOM 1794 O O . LYS A 1 228 ? -25.242 1.053 35.219 1.00 85.12 228 LYS A O 1
ATOM 1799 N N . GLY A 1 229 ? -26.523 0.618 33.431 1.00 82.50 229 GLY A N 1
ATOM 1800 C CA . GLY A 1 229 ? -27.749 0.400 34.187 1.00 82.50 229 GLY A CA 1
ATOM 1801 C C . GLY A 1 229 ? -29.004 0.559 33.343 1.00 82.50 229 GLY A C 1
ATOM 1802 O O . GLY A 1 229 ? -28.948 1.019 32.199 1.00 82.50 229 GLY A O 1
ATOM 1803 N N . ASP A 1 230 ? -30.120 0.186 33.957 1.00 84.31 230 ASP A N 1
ATOM 1804 C CA . ASP A 1 230 ? -31.466 0.302 33.408 1.00 84.31 230 ASP A CA 1
ATOM 1805 C C . ASP A 1 230 ? -32.167 1.487 34.077 1.00 84.31 230 ASP A C 1
ATOM 1807 O O . ASP A 1 230 ? -32.193 1.588 35.309 1.00 84.31 230 ASP A O 1
ATOM 1811 N N . LYS A 1 231 ? -32.749 2.387 33.283 1.00 77.69 231 LYS A N 1
ATOM 1812 C CA . LYS A 1 231 ? -33.606 3.459 33.788 1.00 77.69 231 LYS A CA 1
ATOM 1813 C C . LYS A 1 231 ? -34.880 3.518 32.962 1.00 77.69 231 LYS A C 1
ATOM 1815 O O . LYS A 1 231 ? -34.816 3.595 31.744 1.00 77.69 231 LYS A O 1
ATOM 1820 N N . ASP A 1 232 ? -36.026 3.490 33.638 1.00 79.56 232 ASP A N 1
ATOM 1821 C CA . ASP A 1 232 ? -37.344 3.592 33.000 1.00 79.56 232 ASP A CA 1
ATOM 1822 C C . ASP A 1 232 ? -37.544 2.570 31.853 1.00 79.56 232 ASP A C 1
ATOM 1824 O O . ASP A 1 232 ? -38.118 2.898 30.821 1.00 79.56 232 ASP A O 1
ATOM 1828 N N . ASP A 1 233 ? -37.059 1.331 32.049 1.00 79.31 233 ASP A N 1
ATOM 1829 C CA . ASP A 1 233 ? -37.067 0.216 31.072 1.00 79.31 233 ASP A CA 1
ATOM 1830 C C . ASP A 1 233 ? -36.135 0.393 29.851 1.00 79.31 233 ASP A C 1
ATOM 1832 O O . ASP A 1 233 ? -36.163 -0.398 28.912 1.00 79.31 233 ASP A O 1
ATOM 1836 N N . VAL A 1 234 ? -35.258 1.401 29.874 1.00 81.31 234 VAL A N 1
ATOM 1837 C CA . VAL A 1 234 ? -34.268 1.666 28.822 1.00 81.31 234 VAL A CA 1
ATOM 1838 C C . VAL A 1 234 ? -32.856 1.396 29.345 1.00 81.31 234 VAL A C 1
ATOM 1840 O O . VAL A 1 234 ? -32.456 1.889 30.405 1.00 81.31 234 VAL A O 1
ATOM 1843 N N . CYS A 1 235 ? -32.082 0.599 28.605 1.00 85.25 235 CYS A N 1
ATOM 1844 C CA . CYS A 1 235 ? -30.705 0.273 28.963 1.00 85.25 235 CYS A CA 1
ATOM 1845 C C . CYS A 1 235 ? -29.743 1.399 28.549 1.00 85.25 235 CYS A C 1
ATOM 1847 O O . CYS A 1 235 ? -29.905 2.026 27.501 1.00 85.25 235 CYS A O 1
ATOM 1849 N N . HIS A 1 236 ? -28.674 1.603 29.320 1.00 85.88 236 HIS A N 1
ATOM 1850 C CA . HIS A 1 236 ? -27.583 2.514 28.956 1.00 85.88 236 HIS A CA 1
ATOM 1851 C C . HIS A 1 236 ? -26.228 1.798 28.932 1.00 85.88 236 HIS A C 1
ATOM 1853 O O . HIS A 1 236 ? -25.951 0.902 29.741 1.00 85.88 236 HIS A O 1
ATOM 1859 N N . ALA A 1 237 ? -25.382 2.187 27.978 1.00 88.44 237 ALA A N 1
ATOM 1860 C CA . ALA A 1 237 ? -24.019 1.698 27.807 1.00 88.44 237 ALA A CA 1
ATOM 1861 C C . ALA A 1 237 ? -23.064 2.885 27.718 1.00 88.44 237 ALA A C 1
ATOM 1863 O O . ALA A 1 237 ? -23.427 3.932 27.191 1.00 88.44 237 ALA A O 1
ATOM 1864 N N . GLY A 1 238 ? -21.852 2.704 28.226 1.00 88.69 238 GLY A N 1
ATOM 1865 C CA . GLY A 1 238 ? -20.847 3.759 28.244 1.00 88.69 238 GLY A CA 1
ATOM 1866 C C . GLY A 1 238 ? -19.510 3.256 28.761 1.00 88.69 238 GLY A C 1
ATOM 1867 O O . GLY A 1 238 ? -19.293 2.045 28.903 1.00 88.69 238 GLY A O 1
ATOM 1868 N N . THR A 1 239 ? -18.620 4.199 29.047 1.00 90.62 239 THR A N 1
ATOM 1869 C CA . THR A 1 239 ? -17.261 3.948 29.522 1.00 90.62 239 THR A CA 1
ATOM 1870 C C . THR A 1 239 ? -17.121 4.050 31.044 1.00 90.62 239 THR A C 1
ATOM 1872 O O . THR A 1 239 ? -17.859 4.776 31.700 1.00 90.62 239 THR A O 1
ATOM 1875 N N . SER A 1 240 ? -16.204 3.283 31.638 1.00 88.62 240 SER A N 1
ATOM 1876 C CA . SER A 1 240 ? -15.942 3.260 33.087 1.00 88.62 240 SER A CA 1
ATOM 1877 C C . SER A 1 240 ? -14.458 3.016 33.391 1.00 88.62 240 SER A C 1
ATOM 1879 O O . SER A 1 240 ? -13.729 2.470 32.557 1.00 88.62 240 SER A O 1
ATOM 1881 N N . ASP A 1 241 ? -14.020 3.392 34.597 1.00 88.81 241 ASP A N 1
ATOM 1882 C CA . ASP A 1 241 ? -12.687 3.130 35.161 1.00 88.81 241 ASP A CA 1
ATOM 1883 C C . ASP A 1 241 ? -12.478 1.670 35.593 1.00 88.81 241 ASP A C 1
ATOM 1885 O O . ASP A 1 241 ? -11.343 1.226 35.798 1.00 88.81 241 ASP A O 1
ATOM 1889 N N . LYS A 1 242 ? -13.568 0.912 35.742 1.00 87.44 242 LYS A N 1
ATOM 1890 C CA . LYS A 1 242 ? -13.564 -0.473 36.217 1.00 87.44 242 LYS A CA 1
ATOM 1891 C C . LYS A 1 242 ? -14.246 -1.396 35.212 1.00 87.44 242 LYS A C 1
ATOM 1893 O O . LYS A 1 242 ? -15.148 -0.965 34.495 1.00 87.44 242 LYS A O 1
ATOM 1898 N N . PRO A 1 243 ? -13.870 -2.688 35.186 1.00 84.12 243 PRO A N 1
ATOM 1899 C CA . PRO A 1 243 ? -14.595 -3.675 34.402 1.00 84.12 243 PRO A CA 1
ATOM 1900 C C . PRO A 1 243 ? -16.078 -3.663 34.782 1.00 84.12 243 PRO A C 1
ATOM 1902 O O . PRO A 1 243 ? -16.434 -3.924 35.935 1.00 84.12 243 PRO A O 1
ATOM 1905 N N . LEU A 1 244 ? -16.940 -3.362 33.814 1.00 79.44 244 LEU A N 1
ATOM 1906 C CA . LEU A 1 244 ? -18.380 -3.424 34.015 1.00 79.44 244 LEU A CA 1
ATOM 1907 C C . LEU A 1 244 ? -18.794 -4.897 34.089 1.00 79.44 244 LEU A C 1
ATOM 1909 O O . LEU A 1 244 ? -18.482 -5.697 33.208 1.00 79.44 244 LEU A O 1
ATOM 1913 N N . LEU A 1 245 ? -19.450 -5.262 35.193 1.00 69.44 245 LEU A N 1
ATOM 1914 C CA . LEU A 1 245 ? -19.763 -6.653 35.540 1.00 69.44 245 LEU A CA 1
ATOM 1915 C C . LEU A 1 245 ? -20.771 -7.295 34.581 1.00 69.44 245 LEU A C 1
ATOM 1917 O O . LEU A 1 245 ? -20.814 -8.519 34.472 1.00 69.44 245 LEU A O 1
ATOM 1921 N N . GLN A 1 246 ? -21.582 -6.479 33.906 1.00 75.81 246 GLN A N 1
ATOM 1922 C CA . GLN A 1 246 ? -22.592 -6.947 32.969 1.00 75.81 246 GLN A CA 1
ATOM 1923 C C . GLN A 1 246 ? -22.187 -6.617 31.527 1.00 75.81 246 GLN A C 1
ATOM 1925 O O . GLN A 1 246 ? -21.941 -5.447 31.207 1.00 75.81 246 GLN A O 1
ATOM 1930 N N . PRO A 1 247 ? -22.130 -7.626 30.638 1.00 79.12 247 PRO A N 1
ATOM 1931 C CA . PRO A 1 247 ? -21.961 -7.376 29.218 1.00 79.12 247 PRO A CA 1
ATOM 1932 C C . PRO A 1 247 ? -23.188 -6.644 28.668 1.00 79.12 247 PRO A C 1
ATOM 1934 O O . PRO A 1 247 ? -24.296 -6.764 29.189 1.00 79.12 247 PRO A O 1
ATOM 1937 N N . VAL A 1 248 ? -22.983 -5.894 27.588 1.00 83.38 248 VAL A N 1
ATOM 1938 C CA . VAL A 1 248 ? -24.080 -5.253 26.853 1.00 83.38 248 VAL A CA 1
ATOM 1939 C C . VAL A 1 248 ? -25.013 -6.327 26.292 1.00 83.38 248 VAL A C 1
ATOM 1941 O O . VAL A 1 248 ? -24.560 -7.288 25.663 1.00 83.38 248 VAL A O 1
ATOM 1944 N N . GLN A 1 249 ? -26.311 -6.151 26.519 1.00 83.00 249 GLN A N 1
ATOM 1945 C CA . GLN A 1 249 ? -27.361 -7.070 26.092 1.00 83.00 249 GLN A CA 1
ATOM 1946 C C . GLN A 1 249 ? -27.807 -6.707 24.671 1.00 83.00 249 GLN A C 1
ATOM 1948 O O . GLN A 1 249 ? -28.533 -5.745 24.460 1.00 83.00 249 GLN A O 1
ATOM 1953 N N . MET A 1 250 ? -27.332 -7.450 23.668 1.00 83.12 250 MET A N 1
ATOM 1954 C CA . MET A 1 250 ? -27.571 -7.135 22.246 1.00 83.12 250 MET A CA 1
ATOM 1955 C C . MET A 1 250 ? -29.034 -7.286 21.798 1.00 83.12 250 MET A C 1
ATOM 1957 O O . MET A 1 250 ? -29.375 -6.901 20.683 1.00 83.12 250 MET A O 1
ATOM 1961 N N . ASP A 1 251 ? -29.872 -7.885 22.637 1.00 84.19 251 ASP A N 1
ATOM 1962 C CA . ASP A 1 251 ? -31.305 -8.098 22.453 1.00 84.19 251 ASP A CA 1
ATOM 1963 C C . ASP A 1 251 ? -32.174 -6.978 23.051 1.00 84.19 251 ASP A C 1
ATOM 1965 O O . ASP A 1 251 ? -33.394 -7.019 22.898 1.00 84.19 251 ASP A O 1
ATOM 1969 N N . ARG A 1 252 ? -31.566 -5.975 23.699 1.00 81.75 252 ARG A N 1
ATOM 1970 C CA . ARG A 1 252 ? -32.266 -4.834 24.303 1.00 81.75 252 ARG A CA 1
ATOM 1971 C C . ARG A 1 252 ? -31.964 -3.519 23.594 1.00 81.75 252 ARG A C 1
ATOM 1973 O O . ARG A 1 252 ? -30.910 -3.346 22.984 1.00 81.75 252 ARG A O 1
ATOM 1980 N N . GLU A 1 253 ? -32.893 -2.575 23.703 1.00 82.19 253 GLU A N 1
ATOM 1981 C CA . GLU A 1 253 ? -32.699 -1.211 23.214 1.00 82.19 253 GLU A CA 1
ATOM 1982 C C . GLU A 1 253 ? -31.828 -0.410 24.187 1.00 82.19 25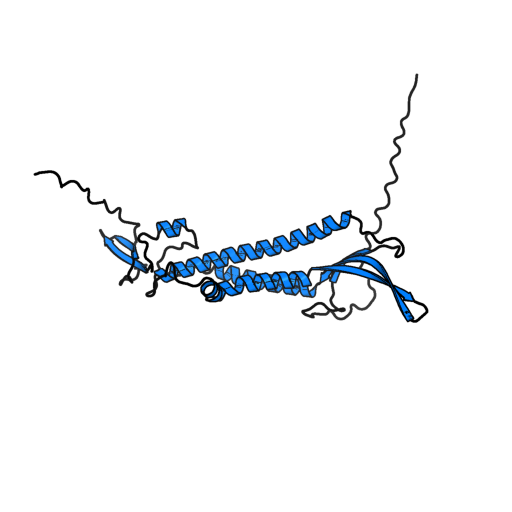3 GLU A C 1
ATOM 1984 O O . GLU A 1 253 ? -32.054 -0.411 25.398 1.00 82.19 253 GLU A O 1
ATOM 1989 N N . TYR A 1 254 ? -30.822 0.274 23.639 1.00 81.62 254 TYR A N 1
ATOM 1990 C CA . TYR A 1 254 ? -29.925 1.141 24.393 1.00 81.62 254 TYR A CA 1
ATOM 1991 C C . TYR A 1 254 ? -30.111 2.592 23.958 1.00 81.62 254 TYR A C 1
ATOM 1993 O O . TYR A 1 254 ? -30.003 2.900 22.769 1.00 81.62 254 TYR A O 1
ATOM 2001 N N . ALA A 1 255 ? -30.357 3.484 24.916 1.00 78.25 255 ALA A N 1
ATOM 2002 C CA . ALA A 1 255 ? -30.418 4.919 24.659 1.00 78.25 255 ALA A CA 1
ATOM 2003 C C . ALA A 1 255 ? -29.067 5.602 24.901 1.00 78.25 255 ALA A C 1
ATOM 2005 O O . ALA A 1 255 ? -28.202 5.091 25.619 1.00 78.25 255 ALA A O 1
ATOM 2006 N N . GLY A 1 256 ? -28.914 6.783 24.294 1.00 67.75 256 GLY A N 1
ATOM 2007 C CA . GLY A 1 256 ? -27.798 7.691 24.555 1.00 67.75 256 GLY A CA 1
ATOM 2008 C C . GLY A 1 256 ? -27.773 8.189 26.002 1.00 67.75 256 GLY A C 1
ATOM 2009 O O . GLY A 1 256 ? -28.612 7.808 26.822 1.00 67.75 256 GLY A O 1
ATOM 2010 N N . GLU A 1 257 ? -26.780 9.018 26.313 1.00 60.81 257 GLU A N 1
ATOM 2011 C CA . GLU A 1 257 ? -26.547 9.520 27.665 1.00 60.81 257 GLU A CA 1
ATOM 2012 C C . GLU A 1 257 ? -27.826 10.113 28.274 1.00 60.81 257 GLU A C 1
ATOM 2014 O O . GLU A 1 257 ? -28.556 10.881 27.643 1.00 60.81 257 GLU A O 1
ATOM 2019 N N . LEU A 1 258 ? -28.119 9.715 29.514 1.00 55.41 258 LEU A N 1
ATOM 2020 C CA . LEU A 1 258 ? -29.121 10.404 30.309 1.00 55.41 258 LEU A CA 1
ATOM 2021 C C . LEU A 1 258 ? -28.595 11.813 30.530 1.00 55.41 258 LEU A C 1
ATOM 2023 O O . LEU A 1 258 ? -27.570 11.953 31.190 1.00 55.41 258 LEU A O 1
ATOM 2027 N N . ASP A 1 259 ? -29.320 12.833 30.066 1.00 46.38 259 ASP A N 1
ATOM 2028 C CA . ASP A 1 259 ? -29.172 14.185 30.599 1.00 46.38 259 ASP A CA 1
ATOM 2029 C C . ASP A 1 259 ? -29.336 14.078 32.120 1.00 46.38 259 ASP A C 1
ATOM 2031 O O . ASP A 1 259 ? -30.447 14.058 32.671 1.00 46.38 259 ASP A O 1
ATOM 2035 N N . GLN A 1 260 ? -28.218 13.940 32.831 1.00 47.84 260 GLN A N 1
ATOM 2036 C CA . GLN A 1 260 ? -28.183 14.083 34.264 1.00 47.84 260 GLN A CA 1
ATOM 2037 C C . GLN A 1 260 ? -28.483 15.554 34.472 1.00 47.84 260 GLN A C 1
ATOM 2039 O O . GLN A 1 260 ? -27.617 16.417 34.347 1.00 47.84 260 GLN A O 1
ATOM 2044 N N . LYS A 1 261 ? -29.762 15.853 34.712 1.00 42.16 261 LYS A N 1
ATOM 2045 C CA . LYS A 1 261 ? -30.207 17.163 35.156 1.00 42.16 261 LYS A CA 1
ATOM 2046 C C . LYS A 1 261 ? -29.391 17.461 36.405 1.00 42.16 261 LYS A C 1
ATOM 2048 O O . LYS A 1 261 ? -29.672 16.913 37.470 1.00 42.16 261 LYS A O 1
ATOM 2053 N N . SER A 1 262 ? -28.326 18.240 36.218 1.00 36.81 262 SER A N 1
ATOM 2054 C CA . SER A 1 262 ? -27.392 18.614 37.269 1.00 36.81 262 SER A CA 1
ATOM 2055 C C . SER A 1 262 ? -28.227 19.060 38.468 1.00 36.81 262 SER A C 1
ATOM 2057 O O . SER A 1 262 ? -29.168 19.841 38.261 1.00 36.81 262 SER A O 1
ATOM 2059 N N . PRO A 1 263 ? -28.006 18.517 39.680 1.00 40.69 263 PRO A N 1
ATOM 2060 C CA . PRO A 1 263 ? -28.785 18.918 40.833 1.00 40.69 263 PRO A CA 1
ATOM 2061 C C . PRO A 1 263 ? -28.545 20.408 41.009 1.00 40.69 263 PRO A C 1
ATOM 2063 O O . PRO A 1 263 ? -27.457 20.840 41.379 1.00 40.69 263 PRO A O 1
ATOM 2066 N N . SER A 1 264 ? -29.563 21.189 40.646 1.00 41.16 264 SER A N 1
ATOM 2067 C CA . SER A 1 264 ? -29.586 22.624 40.840 1.00 41.16 264 SER A CA 1
ATOM 2068 C C . SER A 1 264 ? -29.228 22.865 42.297 1.00 41.16 264 SER A C 1
ATOM 2070 O O . SER A 1 264 ? -29.958 22.471 43.207 1.00 41.16 264 SER A O 1
ATOM 2072 N N . THR A 1 265 ? -28.060 23.459 42.504 1.00 42.47 265 THR A N 1
ATOM 2073 C CA . THR A 1 265 ? -27.602 24.051 43.754 1.00 42.47 265 THR A CA 1
ATOM 2074 C C . THR A 1 265 ? -28.541 25.208 44.082 1.00 42.47 265 THR A C 1
ATOM 2076 O O . THR A 1 265 ? -28.226 26.377 43.904 1.00 42.47 265 THR A O 1
ATOM 2079 N N . ALA A 1 266 ? -29.752 24.873 44.505 1.00 42.97 266 ALA A N 1
ATOM 2080 C CA . ALA A 1 266 ? -30.796 25.803 44.884 1.00 42.97 266 ALA A CA 1
ATOM 2081 C C . ALA A 1 266 ? -31.340 25.416 46.255 1.00 42.97 266 ALA A C 1
ATOM 2083 O O . ALA A 1 266 ? -32.536 25.269 46.397 1.00 42.97 266 ALA A O 1
ATOM 2084 N N . TYR A 1 267 ? -30.462 25.223 47.244 1.00 47.97 267 TYR A N 1
ATOM 2085 C CA . TYR A 1 267 ? -30.779 25.331 48.675 1.00 47.97 267 TYR A CA 1
ATOM 2086 C C . TYR A 1 267 ? -29.476 25.436 49.477 1.00 47.97 267 TYR A C 1
ATOM 2088 O O . TYR A 1 267 ? -29.043 24.471 50.089 1.00 47.97 267 TYR A O 1
ATOM 2096 N N . MET A 1 268 ? -28.831 26.604 49.462 1.00 41.62 268 MET A N 1
ATOM 2097 C CA . MET A 1 268 ? -27.971 27.055 50.567 1.00 41.62 268 MET A CA 1
ATOM 2098 C C . MET A 1 268 ? -27.925 28.584 50.568 1.00 41.62 268 MET A C 1
ATOM 2100 O O . MET A 1 268 ? -26.944 29.185 50.147 1.00 41.62 268 MET A O 1
ATOM 2104 N N . GLN A 1 269 ? -29.020 29.210 51.001 1.00 43.75 269 GLN A N 1
ATOM 2105 C CA . GLN A 1 269 ? -28.995 30.541 51.613 1.00 43.75 269 GLN A CA 1
ATOM 2106 C C . GLN A 1 269 ? -30.315 30.788 52.355 1.00 43.75 269 GLN A C 1
ATOM 2108 O O . GLN A 1 269 ? -31.245 31.397 51.837 1.00 43.75 269 GLN A O 1
ATOM 2113 N N . SER A 1 270 ? -30.384 30.267 53.576 1.00 43.94 270 SER A N 1
ATOM 2114 C CA . SER A 1 270 ? -31.219 30.798 54.654 1.00 43.94 270 SER A CA 1
ATOM 2115 C C . SER A 1 270 ? -30.728 30.197 55.968 1.00 43.94 270 SER A C 1
ATOM 2117 O O . SER A 1 270 ? -31.088 29.067 56.291 1.00 43.94 270 SER A O 1
ATOM 2119 N N . GLU A 1 271 ? -29.810 30.899 56.627 1.00 40.44 271 GLU A N 1
ATOM 2120 C CA . GLU A 1 271 ? -29.890 31.374 58.022 1.00 40.44 271 GLU A CA 1
ATOM 2121 C C . GLU A 1 271 ? -28.581 32.074 58.408 1.00 40.44 271 GLU A C 1
ATOM 2123 O O . GLU A 1 271 ? -27.493 31.546 58.081 1.00 40.44 271 GLU A O 1
#

Sequence (271 aa):
MGCHHLRVQYPPFKDIKNFQTIGIGSEKLSDFSWAFVPNLNTQAFGVAYLTTHPKEEASLPIAAWPLILFVFMATQSGLTLALHYCEAIINTTRDEQVWRQAASSRGVAISQQWPLRAALSSWRNVFLPVSKSFCHWMFGHSLTVIGVFSQSPNISGGFAGSNFLGIEVLARCAQVWYLSAVLVCFATITTLIAIYKPPGPQPAAYGHFQTLADLVDEWHPVLYWGHKGDKDDVCHAGTSDKPLLQPVQMDREYAGELDQKSPSTAYMQSE

Secondary structure (DSSP, 8-state):
---------PPP--------------S--------SS--TT--EEEEEEE-S-TTS-----TTHHHHHHHHHHHHHHHHHHHHHHHHHHHHHHHHHHHHHGGGSTT-EESS---HHHHHHSSHHHHHHHHHHHHHHHHHHHHEEEEEEEEEEEPTTSSEEEEEEEEEEEEEEHHHHHHHHHHHHHHHHHHHHHHH-PPPSSSPP-TT-HHHHHHH-SS--SEEEEEEEEEETTEEEEEEESS--SS---TTS-EE----------------